Protein AF-A0A352RX65-F1 (afdb_monomer)

Solvent-accessible surface area (backbone atoms only — not comparable to full-atom values): 14833 Å² total; per-residue (Å²): 127,71,49,44,61,35,58,28,40,58,48,64,97,79,74,77,54,86,81,61,62,86,78,28,6,39,56,25,51,50,37,58,77,52,44,94,75,47,30,56,37,32,48,26,84,59,80,49,58,29,49,26,50,95,55,91,56,58,60,41,60,76,82,69,89,55,72,67,95,55,56,74,65,54,48,51,52,55,51,58,76,31,56,95,44,98,49,31,64,61,52,52,52,55,50,54,51,50,50,54,50,29,54,51,50,51,53,50,47,56,56,44,56,64,53,50,77,74,60,90,88,90,88,82,86,79,58,72,78,59,41,78,83,38,84,68,41,46,49,34,91,55,34,30,63,53,30,29,53,50,19,51,52,30,65,78,67,32,83,41,78,47,72,59,76,28,86,74,90,54,57,53,62,22,52,63,90,85,15,60,56,39,52,44,52,49,28,51,52,49,12,54,51,38,19,45,62,53,27,37,82,57,26,52,79,34,77,47,74,52,79,68,69,60,21,55,39,90,60,72,42,100,54,51,11,32,49,87,22,89,62,71,76,72,49,74,46,40,60,68,51,86,68,99,71,88,83,76,93,79,80,94,128

Sequence (253 aa):
FETQDGIEAGLAGDGHGGSLPRGSGFLNRLAQSMGGQAAPVAFTDGLPMVMSGALSVPNVSLKGTGRTPFDARQTQMLAQMYKGTRFESLIAEGFELRQTVAEQAEAMRKHEAAMRSAEGESMSGRMEEMQAANRRALSARGFEQEARRMAGLMRDKFNIGFIDVGGWDTHVNQGGAQGQLANLLDNLGRGIAGFAEEIGPTWRNTTVVAISEFGRTFRENGTRGTDHGHGTVYWVAGGNVRGGRIVGEQVAV

Secondary structure (DSSP, 8-state):
--HHHHHHHT--TTS--TTSPTT--HHHHHHHHTGGG--EEE-SSS--GGG-SSS---B----SSS--SS-HHHHHHHHHHTTTSTTHHHHHHHHHHHHHHHHHHHHHHHHHHHHHTTS-----TTSTTTTTTTTTPEEGGGHHHHHHHHHHHHHHH-SEEE--EE-----S---STTSHHHHHHHHHHHHHHHHHHHHGGGGGG-EEEE--S-EE-SSPPTTSS--EES----EEEETT---S---S-----

Foldseek 3Di:
DCLVVCVQQVHDPPPPPVPRDPLAGPLCVVQVVVPPVAQEEEQDPDQDSSNTDDDDHHYHDPDDDLDDPDDPVRLVVVLVVCPPHPCNVVSVVNVVLSVLLSVLSVVVVVVVVVVCVPPDDDDDDPPPVQCVVQVNAAELQCLQVVLLSVLQCCLPGGDHYHGGYDPQQDQAQQDDCPGVNVVSVVSVVNNVVSSCVNNPPCQLVDKDKDDDSWDWDPDRDPRRGTDTDHDDDIDIDTSVDPDPDDDDDDDDD

pLDDT: mean 79.65, std 15.79, range [39.06, 97.38]

Radius of gyration: 20.09 Å; Cα contacts (8 Å, |Δi|>4): 327; chains: 1; bounding box: 49×37×62 Å

Mean predicted aligned error: 10.82 Å

Structure (mmCIF, N/CA/C/O backbone):
data_AF-A0A352RX65-F1
#
_entry.id   AF-A0A352RX65-F1
#
loop_
_atom_site.group_PDB
_atom_site.id
_atom_site.type_symbol
_atom_site.label_atom_id
_atom_site.label_alt_id
_atom_site.label_comp_id
_atom_site.label_asym_id
_atom_site.label_entity_id
_atom_site.label_seq_id
_atom_site.pdbx_PDB_ins_code
_atom_site.Cartn_x
_atom_site.Cartn_y
_atom_site.Cartn_z
_atom_site.occupancy
_atom_site.B_iso_or_equiv
_atom_site.auth_seq_id
_atom_site.auth_comp_id
_atom_site.auth_asym_id
_atom_site.auth_atom_id
_atom_site.pdbx_PDB_model_num
ATOM 1 N N . PHE A 1 1 ? 1.104 13.529 -13.840 1.00 50.38 1 PHE A N 1
ATOM 2 C CA . PHE A 1 1 ? 0.499 12.236 -14.186 1.00 50.38 1 PHE A CA 1
ATOM 3 C C . PHE A 1 1 ? -0.880 12.185 -13.550 1.00 50.38 1 PHE A C 1
ATOM 5 O O . PHE A 1 1 ? -0.968 12.084 -12.339 1.00 50.38 1 PHE A O 1
ATOM 12 N N . GLU A 1 2 ? -1.948 12.354 -14.335 1.00 59.72 2 GLU A N 1
ATOM 13 C CA . GLU A 1 2 ? -3.345 12.285 -13.846 1.00 59.72 2 GLU A CA 1
ATOM 14 C C . GLU A 1 2 ? -3.817 10.831 -13.632 1.00 59.72 2 GLU A C 1
ATOM 16 O O . GLU A 1 2 ? -4.881 10.582 -13.069 1.00 59.72 2 GLU A O 1
ATOM 21 N N . THR A 1 3 ? -3.005 9.855 -14.055 1.00 75.12 3 THR A N 1
ATOM 22 C CA . THR A 1 3 ? -3.303 8.422 -13.975 1.00 75.12 3 THR A CA 1
ATOM 23 C C . THR A 1 3 ? -3.484 7.943 -12.539 1.00 75.12 3 THR A C 1
ATOM 25 O O . THR A 1 3 ? -4.380 7.144 -12.285 1.00 75.12 3 THR A O 1
ATOM 28 N N . GLN A 1 4 ? -2.671 8.431 -11.595 1.00 79.12 4 GLN A N 1
ATOM 29 C CA . GLN A 1 4 ? -2.785 8.027 -10.195 1.00 79.12 4 GLN A CA 1
ATOM 30 C C . GLN A 1 4 ? -4.145 8.411 -9.613 1.00 79.12 4 GLN A C 1
ATOM 32 O O . GLN A 1 4 ? -4.827 7.553 -9.066 1.00 79.12 4 GLN A O 1
ATOM 37 N N . ASP A 1 5 ? -4.569 9.662 -9.790 1.00 80.25 5 ASP A N 1
ATOM 38 C CA . ASP A 1 5 ? -5.860 10.134 -9.289 1.00 80.25 5 ASP A CA 1
ATOM 39 C C . ASP A 1 5 ? -7.017 9.368 -9.946 1.00 80.25 5 ASP A C 1
ATOM 41 O O . ASP A 1 5 ? -7.972 8.996 -9.269 1.00 80.25 5 ASP A O 1
ATOM 45 N N . GLY A 1 6 ? -6.909 9.048 -11.242 1.00 82.56 6 GLY A N 1
ATOM 46 C CA . GLY A 1 6 ? -7.878 8.204 -11.946 1.00 82.56 6 GLY A CA 1
ATOM 47 C C . GLY A 1 6 ? -7.984 6.788 -11.368 1.00 82.56 6 GLY A C 1
ATOM 48 O O . GLY A 1 6 ? -9.090 6.309 -11.103 1.00 82.56 6 GLY A O 1
ATOM 49 N N . ILE A 1 7 ? -6.842 6.141 -11.117 1.00 86.44 7 ILE A N 1
ATOM 50 C CA . ILE A 1 7 ? -6.752 4.812 -10.495 1.00 86.44 7 ILE A CA 1
ATOM 51 C C . ILE A 1 7 ? -7.304 4.846 -9.066 1.00 86.44 7 ILE A C 1
ATOM 53 O O . ILE A 1 7 ? -8.144 4.022 -8.709 1.00 86.44 7 ILE A O 1
ATOM 57 N N . GLU A 1 8 ? -6.861 5.799 -8.245 1.00 89.06 8 GLU A N 1
ATOM 58 C CA . GLU A 1 8 ? -7.263 5.926 -6.842 1.00 89.06 8 GLU A CA 1
ATOM 59 C C . GLU A 1 8 ? -8.747 6.281 -6.702 1.00 89.06 8 GLU A C 1
ATOM 61 O O . GLU A 1 8 ? -9.434 5.765 -5.814 1.00 89.06 8 GLU A O 1
ATOM 66 N N . ALA A 1 9 ? -9.278 7.097 -7.612 1.00 87.38 9 ALA A N 1
ATOM 67 C CA . ALA A 1 9 ? -10.704 7.365 -7.713 1.00 87.38 9 ALA A CA 1
ATOM 68 C C . ALA A 1 9 ? -11.492 6.165 -8.259 1.00 87.38 9 ALA A C 1
ATOM 70 O O . ALA A 1 9 ? -12.705 6.110 -8.052 1.00 87.38 9 ALA A O 1
ATOM 71 N N . GLY A 1 10 ? -10.844 5.198 -8.919 1.00 84.81 10 GLY A N 1
ATOM 72 C CA . GLY A 1 10 ? -11.487 4.065 -9.589 1.00 84.81 10 GLY A CA 1
ATOM 73 C C . GLY A 1 10 ? -12.333 4.492 -10.789 1.00 84.81 10 GLY A C 1
ATOM 74 O O . GLY A 1 10 ? -13.428 3.963 -10.985 1.00 84.81 10 GLY A O 1
ATOM 75 N N . LEU A 1 11 ? -11.874 5.500 -11.534 1.00 73.19 11 LEU A N 1
ATOM 76 C CA . LEU A 1 11 ? -12.526 5.984 -12.748 1.00 73.19 11 LEU A CA 1
ATOM 77 C C . LEU A 1 11 ? -12.183 5.062 -13.927 1.00 73.19 11 LEU A C 1
ATOM 79 O O . LEU A 1 11 ? -11.033 4.657 -14.091 1.00 73.19 11 LEU A O 1
ATOM 83 N N . ALA A 1 12 ? -13.172 4.749 -14.768 1.00 63.91 12 ALA A N 1
ATOM 84 C CA . ALA A 1 12 ? -12.910 4.135 -16.067 1.00 63.91 12 ALA A CA 1
ATOM 85 C C . ALA A 1 12 ? -12.153 5.138 -16.964 1.00 63.91 12 ALA A C 1
ATOM 87 O O . ALA A 1 12 ? -12.408 6.346 -16.894 1.00 63.91 12 ALA A O 1
ATOM 88 N N . GLY A 1 13 ? -11.199 4.647 -17.764 1.00 54.97 13 GLY A N 1
ATOM 89 C CA . GLY A 1 13 ? -10.223 5.448 -18.526 1.00 54.97 13 GLY A CA 1
ATOM 90 C C . GLY A 1 13 ? -10.804 6.410 -19.574 1.00 54.97 13 GLY A C 1
ATOM 91 O O . GLY A 1 13 ? -10.071 7.179 -20.184 1.00 54.97 13 GLY A O 1
ATOM 92 N N . ASP A 1 14 ? -12.115 6.394 -19.765 1.00 48.81 14 ASP A N 1
ATOM 93 C CA . ASP A 1 14 ? -12.903 7.131 -20.744 1.00 48.81 14 ASP A CA 1
ATOM 94 C C . ASP A 1 14 ? -13.640 8.350 -20.143 1.00 48.81 14 ASP A C 1
ATOM 96 O O . ASP A 1 14 ? -14.478 8.977 -20.792 1.00 48.81 14 ASP A O 1
ATOM 100 N N . GLY A 1 15 ? -13.313 8.760 -18.911 1.00 47.09 15 GLY A N 1
ATOM 101 C CA . GLY A 1 15 ? -13.723 10.060 -18.349 1.00 47.09 15 GLY A CA 1
ATOM 102 C C . GLY A 1 15 ? -15.226 10.206 -18.073 1.00 47.09 15 GLY A C 1
ATOM 103 O O . GLY A 1 15 ? -15.670 11.229 -17.552 1.00 47.09 15 GLY A O 1
ATOM 104 N N . HIS A 1 16 ? -16.021 9.172 -18.345 1.00 46.22 16 HIS A N 1
ATOM 105 C CA . HIS A 1 16 ? -17.455 9.124 -18.068 1.00 46.22 16 HIS A CA 1
ATOM 106 C C . HIS A 1 16 ? -17.702 8.669 -16.620 1.00 46.22 16 HIS A C 1
ATOM 108 O O . HIS A 1 16 ? -18.471 7.757 -16.339 1.00 46.22 16 HIS A O 1
ATOM 114 N N . GLY A 1 17 ? -17.056 9.340 -15.663 1.00 50.16 17 GLY A N 1
ATOM 115 C CA . GLY A 1 17 ? -17.288 9.182 -14.223 1.00 50.16 17 GLY A CA 1
ATOM 116 C C . GLY A 1 17 ? -18.560 9.887 -13.744 1.00 50.16 17 GLY A C 1
ATOM 117 O O . GLY A 1 17 ? -18.555 10.486 -12.672 1.00 50.16 17 GLY A O 1
ATOM 118 N N . GLY A 1 18 ? -19.632 9.867 -14.545 1.00 50.00 18 GLY A N 1
ATOM 119 C CA . GLY A 1 18 ? -20.818 10.722 -14.390 1.00 50.00 18 GLY A CA 1
ATOM 120 C C . GLY A 1 18 ? -21.605 10.556 -13.083 1.00 50.00 18 GLY A C 1
ATOM 121 O O . GLY A 1 18 ? -22.513 11.340 -12.826 1.00 50.00 18 GLY A O 1
ATOM 122 N N . SER A 1 19 ? -21.259 9.583 -12.237 1.00 57.78 19 SER A N 1
ATOM 123 C CA . SER A 1 19 ? -21.927 9.335 -10.955 1.00 57.78 19 SER A CA 1
ATOM 124 C C . SER A 1 19 ? -20.982 9.121 -9.769 1.00 57.78 19 SER A C 1
ATOM 126 O O . SER A 1 19 ? -21.463 8.872 -8.664 1.00 57.78 19 SER A O 1
ATOM 128 N N . LEU A 1 20 ? -19.657 9.173 -9.957 1.00 66.00 20 LEU A N 1
ATOM 129 C CA . LEU A 1 20 ? -18.723 8.930 -8.856 1.00 66.00 20 LEU A CA 1
ATOM 130 C C . LEU A 1 20 ? -18.501 10.217 -8.044 1.00 66.00 20 LEU A C 1
ATOM 132 O O . LEU A 1 20 ? -18.210 11.263 -8.630 1.00 66.00 20 LEU A O 1
ATOM 136 N N . PRO A 1 21 ? -18.632 10.177 -6.701 1.00 65.38 21 PRO A N 1
ATOM 137 C CA . PRO A 1 21 ? -18.403 11.350 -5.868 1.00 65.38 21 PRO A CA 1
ATOM 138 C C . PRO A 1 21 ? -16.983 11.891 -6.073 1.00 65.38 21 PRO A C 1
ATOM 140 O O . PRO A 1 21 ? -16.001 11.166 -5.895 1.00 65.38 21 PRO A O 1
ATOM 143 N N . ARG A 1 22 ? -16.866 13.173 -6.437 1.00 69.94 22 ARG A N 1
ATOM 144 C CA . ARG A 1 22 ? -15.562 13.842 -6.569 1.00 69.94 22 ARG A CA 1
ATOM 145 C C . ARG A 1 22 ? -14.815 13.798 -5.234 1.00 69.94 22 ARG A C 1
ATOM 147 O O . ARG A 1 22 ? -15.414 14.027 -4.188 1.00 69.94 22 ARG A O 1
ATOM 154 N N . GLY A 1 23 ? -13.513 13.516 -5.283 1.00 77.75 23 GLY A N 1
ATOM 155 C CA . GLY A 1 23 ? -12.670 13.414 -4.086 1.00 77.75 23 GLY A CA 1
ATOM 156 C C . GLY A 1 23 ? -12.901 12.153 -3.246 1.00 77.75 23 GLY A C 1
ATOM 157 O O . GLY A 1 23 ? -12.426 12.091 -2.115 1.00 77.75 23 GLY A O 1
ATOM 158 N N . SER A 1 24 ? -13.625 11.156 -3.773 1.00 87.56 24 SER A N 1
ATOM 159 C CA . SER A 1 24 ? -13.774 9.848 -3.136 1.00 87.56 24 SER A CA 1
ATOM 160 C C . SER A 1 24 ? -12.952 8.785 -3.856 1.00 87.56 24 SER A C 1
ATOM 162 O O . SER A 1 24 ? -13.086 8.595 -5.065 1.00 87.56 24 SER A O 1
ATOM 164 N N . GLY A 1 25 ? -12.157 8.045 -3.093 1.00 93.38 25 GLY A N 1
ATOM 165 C CA . GLY A 1 25 ? -11.393 6.904 -3.570 1.00 93.38 25 GLY A CA 1
ATOM 166 C C . GLY A 1 25 ? -12.171 5.594 -3.571 1.00 93.38 25 GLY A C 1
ATOM 167 O O . GLY A 1 25 ? -13.155 5.425 -2.840 1.00 93.38 25 GLY A O 1
ATOM 168 N N . PHE A 1 26 ? -11.736 4.643 -4.398 1.00 93.56 26 PHE A N 1
ATOM 169 C CA . PHE A 1 26 ? -12.461 3.383 -4.569 1.00 93.56 26 PHE A CA 1
ATOM 170 C C . PHE A 1 26 ? -12.427 2.489 -3.320 1.00 93.56 26 PHE A C 1
ATOM 172 O O . PHE A 1 26 ? -13.414 1.799 -3.068 1.00 93.56 26 PHE A O 1
ATOM 179 N N . LEU A 1 27 ? -11.364 2.525 -2.501 1.00 95.56 27 LEU A N 1
ATOM 180 C CA . LEU A 1 27 ? -11.309 1.740 -1.259 1.00 95.56 27 LEU A CA 1
ATOM 181 C C . LEU A 1 27 ? -12.225 2.313 -0.174 1.00 95.56 27 LEU A C 1
ATOM 183 O O . LEU A 1 27 ? -12.849 1.544 0.554 1.00 95.56 27 LEU A O 1
ATOM 187 N N . ASN A 1 28 ? -12.396 3.638 -0.105 1.00 95.50 28 ASN A N 1
ATOM 188 C CA . ASN A 1 28 ? -13.395 4.234 0.790 1.00 95.50 28 ASN A CA 1
ATOM 189 C C . ASN A 1 28 ? -14.818 3.801 0.401 1.00 95.50 28 ASN A C 1
ATOM 191 O O . ASN A 1 28 ? -15.619 3.440 1.260 1.00 95.50 28 ASN A O 1
ATOM 195 N N . ARG A 1 29 ? -15.129 3.774 -0.902 1.00 94.00 29 ARG A N 1
ATOM 196 C CA . ARG A 1 29 ? -16.434 3.291 -1.389 1.00 94.00 29 ARG A CA 1
ATOM 197 C C . ARG A 1 29 ? -16.618 1.787 -1.194 1.00 94.00 29 ARG A C 1
ATOM 199 O O . ARG A 1 29 ? -17.718 1.356 -0.860 1.00 94.00 29 ARG A O 1
ATOM 206 N N . LEU A 1 30 ? -15.556 0.996 -1.345 1.00 94.56 30 LEU A N 1
ATOM 207 C CA . LEU A 1 30 ? -15.577 -0.424 -0.996 1.00 94.56 30 LEU A CA 1
ATOM 208 C C . LEU A 1 30 ? -15.932 -0.606 0.485 1.00 94.56 30 LEU A C 1
ATOM 210 O O . LEU A 1 30 ? -16.866 -1.343 0.797 1.00 94.56 30 LEU A O 1
ATOM 214 N N . ALA A 1 31 ? -15.265 0.128 1.378 1.00 95.69 31 ALA A N 1
ATOM 215 C CA . ALA A 1 31 ? -15.569 0.111 2.804 1.00 95.69 31 ALA A CA 1
ATOM 216 C C . ALA A 1 31 ? -17.037 0.495 3.084 1.00 95.69 31 ALA A C 1
ATOM 218 O O . ALA A 1 31 ? -17.699 -0.167 3.878 1.00 95.69 31 ALA A O 1
ATOM 219 N N . GLN A 1 32 ? -17.597 1.482 2.371 1.00 94.06 32 GLN A N 1
ATOM 220 C CA . GLN A 1 32 ? -19.024 1.828 2.482 1.00 94.06 32 GLN A CA 1
ATOM 221 C C . GLN A 1 32 ? -19.934 0.662 2.088 1.00 94.06 32 GLN A C 1
ATOM 223 O O . GLN A 1 32 ? -20.900 0.376 2.792 1.00 94.06 32 GLN A O 1
ATOM 228 N N . SER A 1 33 ? -19.620 -0.035 0.992 1.00 94.25 33 SER A N 1
ATOM 229 C CA . SER A 1 33 ? -20.419 -1.173 0.518 1.00 94.25 33 SER A CA 1
ATOM 230 C C . SER A 1 33 ? -20.396 -2.373 1.472 1.00 94.25 33 SER A C 1
ATOM 232 O O . SER A 1 33 ? -21.354 -3.140 1.519 1.00 94.25 33 SER A O 1
ATOM 234 N N . MET A 1 34 ? -19.331 -2.507 2.266 1.00 94.88 34 MET A N 1
ATOM 235 C CA . MET A 1 34 ? -19.194 -3.528 3.308 1.00 94.88 34 MET A CA 1
ATOM 236 C C . MET A 1 34 ? -19.932 -3.160 4.610 1.00 94.88 34 MET A C 1
ATOM 238 O O . MET A 1 34 ? -20.081 -4.002 5.498 1.00 94.88 34 MET A O 1
ATOM 242 N N . GLY A 1 35 ? -20.418 -1.920 4.739 1.00 91.19 35 GLY A N 1
ATOM 243 C CA . GLY A 1 35 ? -21.154 -1.448 5.910 1.00 91.19 35 GLY A CA 1
ATOM 244 C C . GLY A 1 35 ? -20.343 -1.559 7.205 1.00 91.19 35 GLY A C 1
ATOM 245 O O . GLY A 1 35 ? -19.131 -1.358 7.220 1.00 91.19 35 GLY A O 1
ATOM 246 N N . GLY A 1 36 ? -21.006 -1.917 8.309 1.00 87.56 36 GLY A N 1
ATOM 247 C CA . GLY A 1 36 ? -20.376 -2.032 9.634 1.00 87.56 36 GLY A CA 1
ATOM 248 C C . GLY A 1 36 ? -19.330 -3.147 9.775 1.00 87.56 36 GLY A C 1
ATOM 249 O O . GLY A 1 36 ? -18.768 -3.309 10.851 1.00 87.56 36 GLY A O 1
ATOM 250 N N . GLN A 1 37 ? -19.077 -3.927 8.719 1.00 90.25 37 GLN A N 1
ATOM 251 C CA . GLN A 1 37 ? -18.018 -4.937 8.693 1.00 90.25 37 GLN A CA 1
ATOM 252 C C . GLN A 1 37 ? -16.675 -4.364 8.228 1.00 90.25 37 GLN A C 1
ATOM 254 O O . GLN A 1 37 ? -15.657 -5.040 8.355 1.00 90.25 37 GLN A O 1
ATOM 259 N N . ALA A 1 38 ? -16.649 -3.158 7.655 1.00 94.12 38 ALA A N 1
ATOM 260 C CA . ALA A 1 38 ? -15.418 -2.548 7.179 1.00 94.12 38 ALA A CA 1
ATOM 261 C C . ALA A 1 38 ? -14.590 -1.980 8.334 1.00 94.12 38 ALA A C 1
ATOM 263 O O . ALA A 1 38 ? -15.075 -1.179 9.129 1.00 94.12 38 ALA A O 1
ATOM 264 N N . ALA A 1 39 ? -13.308 -2.328 8.350 1.00 95.50 39 ALA A N 1
ATOM 265 C CA . ALA A 1 39 ? -12.298 -1.722 9.201 1.00 95.50 39 ALA A CA 1
ATOM 266 C C . ALA A 1 39 ? -11.129 -1.257 8.312 1.00 95.50 39 ALA A C 1
ATOM 268 O O . ALA A 1 39 ? -10.146 -1.990 8.153 1.00 95.50 39 ALA A O 1
ATOM 269 N N . PRO A 1 40 ? -11.262 -0.092 7.645 1.00 96.75 40 PRO A N 1
ATOM 270 C CA . PRO A 1 40 ? -10.239 0.439 6.754 1.00 96.75 40 PRO A CA 1
ATOM 271 C C . PRO A 1 40 ? -9.125 1.161 7.517 1.00 96.75 40 PRO A C 1
ATOM 273 O O . PRO A 1 40 ? -9.364 1.759 8.563 1.00 96.75 40 PRO A O 1
ATOM 276 N N . VAL A 1 41 ? -7.919 1.171 6.955 1.00 95.62 41 VAL A N 1
ATOM 277 C CA . VAL A 1 41 ? -6.775 1.938 7.469 1.00 95.62 41 VAL A CA 1
ATOM 278 C C . VAL A 1 41 ? -5.818 2.314 6.336 1.00 95.62 41 VAL A C 1
ATOM 280 O O . VAL A 1 41 ? -5.577 1.533 5.413 1.00 95.62 41 VAL A O 1
ATOM 283 N N . ALA A 1 42 ? -5.253 3.518 6.403 1.00 95.06 42 ALA A N 1
ATOM 284 C CA . ALA A 1 42 ? -4.173 3.955 5.523 1.00 95.06 42 ALA A CA 1
ATOM 285 C C . ALA A 1 42 ? -2.834 3.911 6.270 1.00 95.06 42 ALA A C 1
ATOM 287 O O . ALA A 1 42 ? -2.686 4.554 7.303 1.00 95.06 42 ALA A O 1
ATOM 288 N N . PHE A 1 43 ? -1.840 3.194 5.756 1.00 92.00 43 PHE A N 1
ATOM 289 C CA . PHE A 1 43 ? -0.499 3.093 6.339 1.00 92.00 43 PHE A CA 1
ATOM 290 C C . PHE A 1 43 ? 0.454 4.141 5.752 1.00 92.00 43 PHE A C 1
ATOM 292 O O . PHE A 1 43 ? 1.523 3.825 5.231 1.00 92.00 43 PHE A O 1
ATOM 299 N N . THR A 1 44 ? 0.025 5.401 5.789 1.00 87.06 44 THR A N 1
ATOM 300 C CA . THR A 1 44 ? 0.650 6.539 5.108 1.00 87.06 44 THR A CA 1
ATOM 301 C C . THR A 1 44 ? 0.707 7.769 6.024 1.00 87.06 44 THR A C 1
ATOM 303 O O . THR A 1 44 ? -0.061 7.896 6.983 1.00 87.06 44 THR A O 1
ATOM 306 N N . ASP A 1 45 ? 1.601 8.718 5.724 1.00 80.00 45 ASP A N 1
ATOM 307 C CA . ASP A 1 45 ? 1.762 9.955 6.515 1.00 80.00 45 ASP A CA 1
ATOM 308 C C . ASP A 1 45 ? 0.517 10.860 6.475 1.00 80.00 45 ASP A C 1
ATOM 310 O O . ASP A 1 45 ? 0.223 11.572 7.435 1.00 80.00 45 ASP A O 1
ATOM 314 N N . GLY A 1 46 ? -0.233 10.820 5.374 1.00 83.56 46 GLY A N 1
ATOM 315 C CA . GLY A 1 46 ? -1.505 11.518 5.198 1.00 83.56 46 GLY A CA 1
ATOM 316 C C . GLY A 1 46 ? -2.523 10.620 4.508 1.00 83.56 46 GLY A C 1
ATOM 317 O O . GLY A 1 46 ? -2.143 9.634 3.881 1.00 83.56 46 GLY A O 1
ATOM 318 N N . LEU A 1 47 ? -3.811 10.945 4.628 1.00 88.75 47 LEU A N 1
ATOM 319 C CA . LEU A 1 47 ? -4.868 10.138 4.023 1.00 88.75 47 LEU A CA 1
ATOM 320 C C . LEU A 1 47 ? -4.788 10.218 2.481 1.00 88.75 47 LEU A C 1
ATOM 322 O O . LEU A 1 47 ? -4.916 11.316 1.936 1.00 88.75 47 LEU A O 1
ATOM 326 N N . PRO A 1 48 ? -4.575 9.095 1.772 1.00 90.44 48 PRO A N 1
ATOM 327 C CA . PRO A 1 48 ? -4.471 9.083 0.316 1.00 90.44 48 PRO A CA 1
ATOM 328 C C . PRO A 1 48 ? -5.852 9.231 -0.333 1.00 90.44 48 PRO A C 1
ATOM 330 O O . PRO A 1 48 ? -6.886 8.985 0.304 1.00 90.44 48 PRO A O 1
ATOM 333 N N . MET A 1 49 ? -5.891 9.599 -1.618 1.00 90.56 49 MET A N 1
ATOM 334 C CA . MET A 1 49 ? -7.155 9.809 -2.331 1.00 90.56 49 MET A CA 1
ATOM 335 C C . MET A 1 49 ? -7.975 8.518 -2.371 1.00 90.56 49 MET A C 1
ATOM 337 O O . MET A 1 49 ? -9.177 8.560 -2.121 1.00 90.56 49 MET A O 1
ATOM 341 N N . VAL A 1 50 ? -7.326 7.367 -2.556 1.00 93.62 50 VAL A N 1
ATOM 342 C CA . VAL A 1 50 ? -7.960 6.039 -2.588 1.00 93.62 50 VAL A CA 1
ATOM 343 C C . VAL A 1 50 ? -8.753 5.696 -1.316 1.00 93.62 50 VAL A C 1
ATOM 345 O O . VAL A 1 50 ? -9.762 4.989 -1.384 1.00 93.62 50 VAL A O 1
ATOM 348 N N . MET A 1 51 ? -8.344 6.248 -0.168 1.00 95.25 51 MET A N 1
ATOM 349 C CA . MET A 1 51 ? -9.009 6.084 1.131 1.00 95.25 51 MET A CA 1
ATOM 350 C C . MET A 1 51 ? -9.871 7.288 1.533 1.00 95.25 51 MET A C 1
ATOM 352 O O . MET A 1 51 ? -10.566 7.226 2.545 1.00 95.25 51 MET A O 1
ATOM 356 N N . SER A 1 52 ? -9.867 8.367 0.751 1.00 93.00 52 SER A N 1
ATOM 357 C CA . SER A 1 52 ? -10.671 9.565 1.010 1.00 93.00 52 SER A CA 1
ATOM 358 C C . SER A 1 52 ? -12.138 9.347 0.620 1.00 93.00 52 SER A C 1
ATOM 360 O O . SER A 1 52 ? -12.442 8.655 -0.354 1.00 93.00 52 SER A O 1
ATOM 362 N N . GLY A 1 53 ? -13.079 9.919 1.372 1.00 91.56 53 GLY A N 1
ATOM 363 C CA . GLY A 1 53 ? -14.510 9.808 1.080 1.00 91.56 53 GLY A CA 1
ATOM 364 C C . GLY A 1 53 ? -15.395 10.031 2.303 1.00 91.56 53 GLY A C 1
ATOM 365 O O . GLY A 1 53 ? -15.004 10.719 3.240 1.00 91.56 53 GLY A O 1
ATOM 366 N N . ALA A 1 54 ? -16.607 9.471 2.273 1.00 89.88 54 ALA A N 1
ATOM 367 C CA . ALA A 1 54 ? -17.609 9.688 3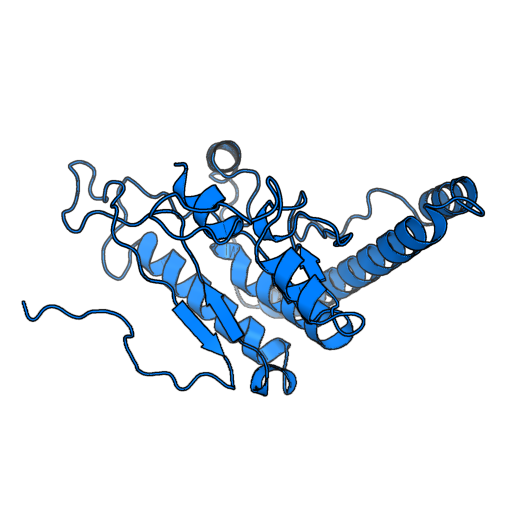.320 1.00 89.88 54 ALA A CA 1
ATOM 368 C C . ALA A 1 54 ? -17.303 8.935 4.625 1.00 89.88 54 ALA A C 1
ATOM 370 O O . ALA A 1 54 ? -17.740 9.369 5.689 1.00 89.88 54 ALA A O 1
ATOM 371 N N . LEU A 1 55 ? -16.563 7.821 4.559 1.00 90.88 55 LEU A N 1
ATOM 372 C CA . LEU A 1 55 ? -16.098 7.137 5.763 1.00 90.88 55 LEU A CA 1
ATOM 373 C C . LEU A 1 55 ? -14.830 7.795 6.292 1.00 90.88 55 LEU A C 1
ATOM 375 O O . LEU A 1 55 ? -13.895 8.045 5.530 1.00 90.88 55 LEU A O 1
ATOM 379 N N . SER A 1 56 ? -14.792 8.008 7.606 1.00 90.56 56 SER A N 1
ATOM 380 C CA . SER A 1 56 ? -13.564 8.367 8.308 1.00 90.56 56 SER A CA 1
ATOM 381 C C . SER A 1 56 ? -12.645 7.151 8.341 1.00 90.56 56 SER A C 1
ATOM 383 O O . SER A 1 56 ? -13.019 6.109 8.875 1.00 90.56 56 SER A O 1
ATOM 385 N N . VAL A 1 57 ? -11.453 7.285 7.766 1.00 93.31 57 VAL A N 1
ATOM 386 C CA . VAL A 1 57 ? -10.443 6.226 7.730 1.00 93.31 57 VAL A CA 1
ATOM 387 C C . VAL A 1 57 ? -9.245 6.680 8.565 1.00 93.31 57 VAL A C 1
ATOM 389 O O . VAL A 1 57 ? -8.707 7.756 8.290 1.00 93.31 57 VAL A O 1
ATOM 392 N N . PRO A 1 58 ? -8.812 5.911 9.580 1.00 90.94 58 PRO A N 1
ATOM 393 C CA . PRO A 1 58 ? -7.592 6.222 10.309 1.00 90.94 58 PRO A CA 1
ATOM 394 C C . PRO A 1 58 ? -6.376 6.129 9.383 1.00 90.94 58 PRO A C 1
ATOM 396 O O . PRO A 1 58 ? -6.267 5.212 8.565 1.00 90.94 58 PRO A O 1
ATOM 399 N N . ASN A 1 59 ? -5.432 7.056 9.539 1.00 88.38 59 ASN A N 1
ATOM 400 C CA . ASN A 1 59 ? -4.131 6.990 8.889 1.00 88.38 59 ASN A CA 1
ATOM 401 C C . ASN A 1 59 ? -3.011 6.816 9.925 1.00 88.38 59 ASN A C 1
ATOM 403 O O . ASN A 1 59 ? -2.969 7.488 10.957 1.00 88.38 59 ASN A O 1
ATOM 407 N N . VAL A 1 60 ? -2.101 5.894 9.640 1.00 84.19 60 VAL A N 1
ATOM 408 C CA . VAL A 1 60 ? -0.981 5.506 10.488 1.00 84.19 60 VAL A CA 1
ATOM 409 C C . VAL A 1 60 ? 0.293 5.656 9.684 1.00 84.19 60 VAL A C 1
ATOM 411 O O . VAL A 1 60 ? 0.529 4.916 8.734 1.00 84.19 60 VAL A O 1
ATOM 414 N N . SER A 1 61 ? 1.161 6.567 10.109 1.00 80.69 61 SER A N 1
ATOM 415 C CA . SER A 1 61 ? 2.512 6.597 9.570 1.00 80.69 61 SER A CA 1
ATOM 416 C C . SER A 1 61 ? 3.303 5.408 10.107 1.00 80.69 61 SER A C 1
ATOM 418 O O . SER A 1 61 ? 3.494 5.262 11.315 1.00 80.69 61 SER A O 1
ATOM 420 N N . LEU A 1 62 ? 3.791 4.577 9.193 1.00 71.62 62 LEU A N 1
ATOM 421 C CA . LEU A 1 62 ? 4.777 3.539 9.483 1.00 71.62 62 LEU A CA 1
ATOM 422 C C . LEU A 1 62 ? 6.222 4.077 9.414 1.00 71.62 62 LEU A C 1
ATOM 424 O O . LEU A 1 62 ? 7.186 3.367 9.690 1.00 71.62 62 LEU A O 1
ATOM 428 N N . LYS A 1 63 ? 6.388 5.362 9.072 1.00 63.69 63 LYS A N 1
ATOM 429 C CA . LYS A 1 63 ? 7.685 6.026 8.935 1.00 63.69 63 LYS A CA 1
ATOM 430 C C . LYS A 1 63 ? 8.145 6.582 10.267 1.00 63.69 63 LYS A C 1
ATOM 432 O O . LYS A 1 63 ? 7.694 7.629 10.719 1.00 63.69 63 LYS A O 1
ATOM 437 N N . GLY A 1 64 ? 9.129 5.923 10.861 1.00 54.38 64 GLY A N 1
ATOM 438 C 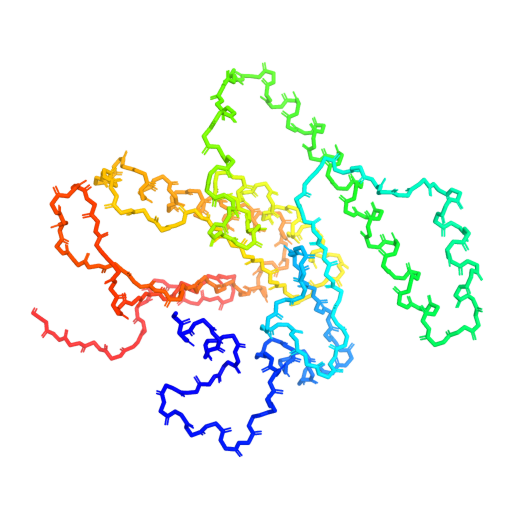CA . GLY A 1 64 ? 9.880 6.491 11.969 1.00 54.38 64 GLY A CA 1
ATOM 439 C C . GLY A 1 64 ? 10.063 5.545 13.136 1.00 54.38 64 GLY A C 1
ATOM 440 O O . GLY A 1 64 ? 9.642 4.394 13.150 1.00 54.38 64 GLY A O 1
ATOM 441 N N . THR A 1 65 ? 10.777 6.050 14.134 1.00 44.59 65 THR A N 1
ATOM 442 C CA . THR A 1 65 ? 11.413 5.237 15.161 1.00 44.59 65 THR A CA 1
ATOM 443 C C . THR A 1 65 ? 10.488 4.791 16.302 1.00 44.59 65 THR A C 1
ATOM 445 O O . THR A 1 65 ? 10.980 4.541 17.403 1.00 44.59 65 THR A O 1
ATOM 448 N N . GLY A 1 66 ? 9.175 4.696 16.081 1.00 45.53 66 GLY A N 1
ATOM 449 C CA . GLY A 1 66 ? 8.215 4.385 17.147 1.00 45.53 66 GLY A CA 1
ATOM 450 C C . GLY A 1 66 ? 8.182 5.435 18.266 1.00 45.53 66 GLY A C 1
ATOM 451 O O . GLY A 1 66 ? 7.650 5.171 19.337 1.00 45.53 66 GLY A O 1
ATOM 452 N N . ARG A 1 67 ? 8.760 6.628 18.054 1.00 46.09 67 ARG A N 1
ATOM 453 C CA . ARG A 1 67 ? 8.649 7.727 19.016 1.00 46.09 67 ARG A CA 1
ATOM 454 C C . ARG A 1 67 ? 7.251 8.316 18.907 1.00 46.09 67 ARG A C 1
ATOM 456 O O . ARG A 1 67 ? 6.928 8.959 17.910 1.00 46.09 67 ARG A O 1
ATOM 463 N N . THR A 1 68 ? 6.436 8.109 19.934 1.00 55.19 68 THR A N 1
ATOM 464 C CA . THR A 1 68 ? 5.185 8.844 20.092 1.00 55.19 68 THR A CA 1
ATOM 465 C C . THR A 1 68 ? 5.513 10.337 20.238 1.00 55.19 68 THR A C 1
ATOM 467 O O . THR A 1 68 ? 6.303 10.699 21.110 1.00 55.19 68 THR A O 1
ATOM 470 N N . PRO A 1 69 ? 4.941 11.228 19.403 1.00 59.19 69 PRO A N 1
ATOM 471 C CA . PRO A 1 69 ? 5.192 12.669 19.506 1.00 59.19 69 PRO A CA 1
ATOM 472 C C . PRO A 1 69 ? 4.699 13.269 20.831 1.00 59.19 69 PRO A C 1
ATOM 474 O O . PRO A 1 69 ? 5.090 14.379 21.183 1.00 59.19 69 PRO A O 1
ATOM 477 N N . PHE A 1 70 ? 3.855 12.528 21.553 1.00 69.50 70 PHE A N 1
ATOM 478 C CA . PHE A 1 70 ? 3.301 12.888 22.847 1.00 69.50 70 PHE A CA 1
ATOM 479 C C . PHE A 1 70 ? 3.647 11.821 23.888 1.00 69.50 70 PHE A C 1
ATOM 481 O O . PHE A 1 70 ? 3.585 10.623 23.602 1.00 69.50 70 PHE A O 1
ATOM 488 N N . ASP A 1 71 ? 3.985 12.251 25.102 1.00 77.25 71 ASP A N 1
ATOM 489 C CA . ASP A 1 71 ? 4.099 11.358 26.253 1.00 77.25 71 ASP A CA 1
ATOM 490 C C . ASP A 1 71 ? 2.707 10.944 26.786 1.00 77.25 71 ASP A C 1
ATOM 492 O O . ASP A 1 71 ? 1.660 11.447 26.353 1.00 77.25 71 ASP A O 1
ATOM 496 N N . ALA A 1 72 ? 2.669 9.993 27.726 1.00 78.25 72 ALA A N 1
ATOM 497 C CA . ALA A 1 72 ? 1.413 9.490 28.295 1.00 78.25 72 ALA A CA 1
ATOM 498 C C . ALA A 1 72 ? 0.568 10.605 28.946 1.00 78.25 72 ALA A C 1
ATOM 500 O O . ALA A 1 72 ? -0.662 10.582 28.880 1.00 78.25 72 ALA A O 1
ATOM 501 N N . ARG A 1 73 ? 1.225 11.617 29.528 1.00 82.38 73 ARG A N 1
ATOM 502 C CA . ARG A 1 73 ? 0.565 12.755 30.177 1.00 82.38 73 ARG A CA 1
ATOM 503 C C . ARG A 1 73 ? -0.081 13.671 29.139 1.00 82.38 73 ARG A C 1
ATOM 505 O O . ARG A 1 73 ? -1.243 14.034 29.284 1.00 82.38 73 ARG A O 1
ATOM 512 N N . GLN A 1 74 ? 0.649 14.013 28.081 1.00 83.75 74 GLN A N 1
ATOM 513 C CA . GLN A 1 74 ? 0.160 14.815 26.959 1.00 83.75 74 GLN A CA 1
ATOM 514 C C . GLN A 1 74 ? -1.001 14.118 26.242 1.00 83.75 74 GLN A C 1
ATOM 516 O O . GLN A 1 74 ? -1.988 14.764 25.897 1.00 83.75 74 GLN A O 1
ATOM 521 N N . THR A 1 75 ? -0.926 12.794 26.096 1.00 83.31 75 THR A N 1
ATOM 522 C CA . THR A 1 75 ? -2.005 11.969 25.536 1.00 83.31 75 THR A CA 1
ATOM 523 C C . THR A 1 75 ? -3.274 12.047 26.389 1.00 83.31 75 THR A C 1
ATOM 525 O O . THR A 1 75 ? -4.354 12.310 25.861 1.00 83.31 75 THR A O 1
ATOM 528 N N . GLN A 1 76 ? -3.156 11.910 27.716 1.00 83.81 76 GLN A N 1
ATOM 529 C CA . GLN A 1 76 ? -4.290 12.074 28.634 1.00 83.81 76 GLN A CA 1
ATOM 530 C C . GLN A 1 76 ? -4.880 13.486 28.606 1.00 83.81 76 GLN A C 1
ATOM 532 O O . GLN A 1 76 ? -6.100 13.628 28.606 1.00 83.81 76 GLN A O 1
ATOM 537 N N . MET A 1 77 ? -4.042 14.524 28.559 1.00 85.56 77 MET A N 1
ATOM 538 C CA . MET A 1 77 ? -4.511 15.911 28.472 1.00 85.56 77 MET A CA 1
ATOM 539 C C . MET A 1 77 ? -5.297 16.155 27.182 1.00 85.56 77 MET A C 1
ATOM 541 O O . MET A 1 77 ? -6.400 16.693 27.234 1.00 85.56 77 MET A O 1
ATOM 545 N N . LEU A 1 78 ? -4.781 15.701 26.037 1.00 83.25 78 LEU A N 1
ATOM 546 C CA . LEU A 1 78 ? -5.486 15.795 24.759 1.00 83.25 78 LEU A CA 1
ATOM 547 C C . LEU A 1 78 ? -6.806 15.015 24.789 1.00 83.25 78 LEU A C 1
ATOM 549 O O . LEU A 1 78 ? -7.835 15.559 24.404 1.00 83.25 78 LEU A O 1
ATOM 553 N N . ALA A 1 79 ? -6.815 13.782 25.305 1.00 85.19 79 ALA A N 1
ATOM 554 C CA . ALA A 1 79 ? -8.045 13.002 25.442 1.00 85.19 79 ALA A CA 1
ATOM 555 C C . ALA A 1 79 ? -9.087 13.712 26.330 1.00 85.19 79 ALA A C 1
ATOM 557 O O . ALA A 1 79 ? -10.269 13.744 25.993 1.00 85.19 79 ALA A O 1
ATOM 558 N N . GLN A 1 80 ? -8.656 14.348 27.425 1.00 88.12 80 GLN A N 1
ATOM 559 C CA . GLN A 1 80 ? -9.540 15.138 28.288 1.00 88.12 80 GLN A CA 1
ATOM 560 C C . GLN A 1 80 ? -10.098 16.383 27.589 1.00 88.12 80 GLN A C 1
ATOM 562 O O . GLN A 1 80 ? -11.271 16.691 27.784 1.00 88.12 80 GLN A O 1
ATOM 567 N N . MET A 1 81 ? -9.308 17.073 26.759 1.00 88.06 81 MET A N 1
ATOM 568 C CA . MET A 1 81 ? -9.769 18.252 26.008 1.00 88.06 81 MET A CA 1
ATOM 569 C C . MET A 1 81 ? -10.915 17.933 25.040 1.00 88.06 81 MET A C 1
ATOM 571 O O . MET A 1 81 ? -11.764 18.788 24.800 1.00 88.06 81 MET A O 1
ATOM 575 N N . TYR A 1 82 ? -10.943 16.717 24.487 1.00 87.88 82 TYR A N 1
ATOM 576 C CA . TYR A 1 82 ? -11.973 16.280 23.539 1.00 87.88 82 TYR A CA 1
ATOM 577 C C . TYR A 1 82 ? -13.107 15.475 24.181 1.00 87.88 82 TYR A C 1
ATOM 579 O O . TYR A 1 82 ? -14.052 15.104 23.478 1.00 87.88 82 TYR A O 1
ATOM 587 N N . LYS A 1 83 ? -13.061 15.235 25.494 1.00 90.19 83 LYS A N 1
ATOM 588 C CA . LYS A 1 83 ? -14.108 14.513 26.223 1.00 90.19 83 LYS A CA 1
ATOM 589 C C . LYS A 1 83 ? -15.451 15.244 26.122 1.00 90.19 83 LYS A C 1
ATOM 591 O O . LYS A 1 83 ? -15.529 16.448 26.354 1.00 90.19 83 LYS A O 1
ATOM 596 N N . GLY A 1 84 ? -16.514 14.520 25.782 1.00 84.94 84 GLY A N 1
ATOM 597 C CA . GLY A 1 84 ? -17.857 15.057 25.556 1.00 84.94 84 GLY A CA 1
ATOM 598 C C . GLY A 1 84 ? -18.033 15.785 24.219 1.00 84.94 84 GLY A C 1
ATOM 599 O O . GLY A 1 84 ? -19.097 16.348 23.968 1.00 84.94 84 GLY A O 1
ATOM 600 N N . THR A 1 85 ? -17.016 15.795 23.351 1.00 92.31 85 THR A N 1
ATOM 601 C CA . THR A 1 85 ? -17.113 16.373 22.004 1.00 92.31 85 THR A CA 1
ATOM 602 C C . THR A 1 85 ? -17.386 15.290 20.962 1.00 92.31 85 THR A C 1
ATOM 604 O O . THR A 1 85 ? -17.114 14.111 21.179 1.00 92.31 85 THR A O 1
ATOM 607 N N . ARG A 1 86 ? -17.825 15.690 19.760 1.00 86.50 86 ARG A N 1
ATOM 608 C CA . ARG A 1 86 ? -17.983 14.772 18.613 1.00 86.50 86 ARG A CA 1
ATOM 609 C C . ARG A 1 86 ? -16.691 14.057 18.183 1.00 86.50 86 ARG A C 1
ATOM 611 O O . ARG A 1 86 ? -16.750 13.174 17.338 1.00 86.50 86 ARG A O 1
ATOM 618 N N . PHE A 1 87 ? -15.537 14.492 18.689 1.00 80.25 87 PHE A N 1
ATOM 619 C CA . PHE A 1 87 ? -14.225 13.947 18.351 1.00 80.25 87 PHE A CA 1
ATOM 620 C C . PHE A 1 87 ? -13.679 12.991 19.420 1.00 80.25 87 PHE A C 1
ATOM 622 O O . PHE A 1 87 ? -12.587 12.466 19.235 1.00 80.25 87 PHE A O 1
ATOM 629 N N . GLU A 1 88 ? -14.404 12.760 20.521 1.00 83.06 88 GLU A N 1
ATOM 630 C CA . GLU A 1 88 ? -13.937 11.913 21.627 1.00 83.06 88 GLU A CA 1
ATOM 631 C C . GLU A 1 88 ? -13.524 10.513 21.153 1.00 83.06 88 GLU A C 1
ATOM 633 O O . GLU A 1 88 ? -12.397 10.091 21.414 1.00 83.06 88 GLU A O 1
ATOM 638 N N . SER A 1 89 ? -14.391 9.833 20.394 1.00 77.31 89 SER A N 1
ATOM 639 C CA . SER A 1 89 ? -14.112 8.491 19.867 1.00 77.31 89 SER A CA 1
ATOM 640 C C . SER A 1 89 ? -12.923 8.487 18.906 1.00 77.31 89 SER A C 1
ATOM 642 O O . SER A 1 89 ? -11.996 7.707 19.087 1.00 77.31 89 SER A O 1
ATOM 644 N N . LEU A 1 90 ? -12.883 9.426 17.955 1.00 77.69 90 LEU A N 1
ATOM 645 C CA . LEU A 1 90 ? -11.798 9.545 16.972 1.00 77.69 90 LEU A CA 1
ATOM 646 C C . LEU A 1 90 ? -10.429 9.755 17.633 1.00 77.69 90 LEU A C 1
ATOM 648 O O . LEU A 1 90 ? -9.425 9.188 17.201 1.00 77.69 90 LEU A O 1
ATOM 652 N N . ILE A 1 91 ? -10.373 10.580 18.680 1.00 80.44 91 ILE A N 1
ATOM 653 C CA . ILE A 1 91 ? -9.134 10.854 19.412 1.00 80.44 91 ILE A CA 1
ATOM 654 C C . ILE A 1 91 ? -8.710 9.636 20.239 1.00 80.44 91 ILE A C 1
ATOM 656 O O . ILE A 1 91 ? -7.530 9.281 20.218 1.00 80.44 91 ILE A O 1
ATOM 660 N N . ALA A 1 92 ? -9.649 8.980 20.927 1.00 78.81 92 ALA A N 1
ATOM 661 C CA . ALA A 1 92 ? -9.374 7.774 21.704 1.00 78.81 92 ALA A CA 1
ATOM 662 C C . ALA A 1 92 ? -8.856 6.629 20.815 1.00 78.81 92 ALA A C 1
ATOM 664 O O . ALA A 1 92 ? -7.778 6.091 21.07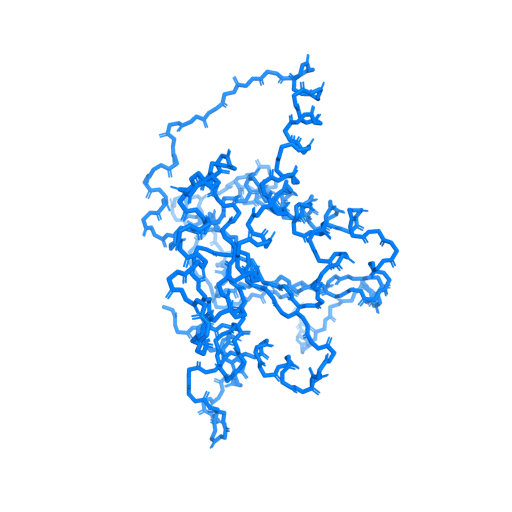2 1.00 78.81 92 ALA A O 1
ATOM 665 N N . GLU A 1 93 ? -9.562 6.338 19.720 1.00 74.50 93 GLU A N 1
ATOM 666 C CA . GLU A 1 93 ? -9.182 5.325 18.729 1.00 74.50 93 GLU A CA 1
ATOM 667 C C . GLU A 1 93 ? -7.812 5.633 18.107 1.00 74.50 93 GLU A C 1
ATOM 669 O O . GLU A 1 93 ? -6.953 4.757 17.995 1.00 74.50 93 GLU A O 1
ATOM 674 N N . GLY A 1 94 ? -7.553 6.900 17.761 1.00 76.06 94 GLY A N 1
ATOM 675 C CA . GLY A 1 94 ? -6.271 7.322 17.199 1.00 76.06 94 GLY A CA 1
ATOM 676 C C . GLY A 1 94 ? -5.087 7.152 18.160 1.00 76.06 94 GLY A C 1
ATOM 677 O O . GLY A 1 94 ? -3.968 6.876 17.717 1.00 76.06 94 GLY A O 1
ATOM 678 N N . PHE A 1 95 ? -5.293 7.313 19.472 1.00 80.38 95 PHE A N 1
ATOM 679 C CA . PHE A 1 95 ? -4.250 7.057 20.469 1.00 80.38 95 PHE A CA 1
ATOM 680 C C . PHE A 1 95 ? -4.003 5.565 20.688 1.00 80.38 95 PHE A C 1
ATOM 682 O O . PHE A 1 95 ? -2.843 5.153 20.683 1.00 80.38 95 PHE A O 1
ATOM 689 N N . GLU A 1 96 ? -5.060 4.762 20.804 1.00 78.50 96 GLU A N 1
ATOM 690 C CA . GLU A 1 96 ? -4.945 3.306 20.943 1.00 78.50 96 GLU A CA 1
ATOM 691 C C . GLU A 1 96 ? -4.221 2.680 19.739 1.00 78.50 96 GLU A C 1
ATOM 693 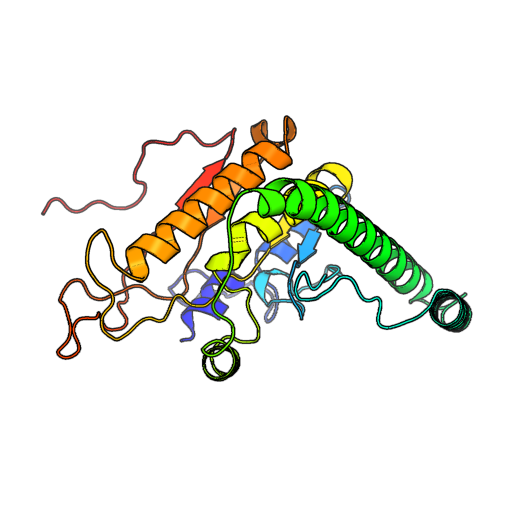O O . GLU A 1 96 ? -3.320 1.848 19.888 1.00 78.50 96 GLU A O 1
ATOM 698 N N . LEU A 1 97 ? -4.561 3.131 18.529 1.00 75.81 97 LEU A N 1
ATOM 699 C CA . LEU A 1 97 ? -3.922 2.680 17.299 1.00 75.81 97 LEU A CA 1
ATOM 700 C C . LEU A 1 97 ? -2.423 2.999 17.286 1.00 75.81 97 LEU A C 1
ATOM 702 O O . LEU A 1 97 ? -1.607 2.122 17.011 1.00 75.81 97 LEU A O 1
ATOM 706 N N . ARG A 1 98 ? -2.039 4.231 17.641 1.00 72.94 98 ARG A N 1
ATOM 707 C CA . ARG A 1 98 ? -0.622 4.624 17.721 1.00 72.94 98 ARG A CA 1
ATOM 708 C C . ARG A 1 98 ? 0.155 3.822 18.758 1.00 72.94 98 ARG A C 1
ATOM 710 O O . ARG A 1 98 ? 1.301 3.468 18.492 1.00 72.94 98 ARG A O 1
ATOM 717 N N . GLN A 1 99 ? -0.449 3.530 19.908 1.00 75.38 99 GLN A N 1
ATOM 718 C CA . GLN A 1 99 ? 0.177 2.685 20.922 1.00 75.38 99 GLN A CA 1
ATOM 719 C C . GLN A 1 99 ? 0.418 1.268 20.382 1.00 75.38 99 GLN A C 1
ATOM 721 O O . GLN A 1 99 ? 1.540 0.774 20.455 1.00 75.38 99 GLN A O 1
ATOM 726 N N . THR A 1 100 ? -0.597 0.672 19.748 1.00 75.62 100 THR A N 1
ATOM 727 C CA . THR A 1 100 ? -0.492 -0.656 19.115 1.00 75.62 100 THR A CA 1
ATOM 728 C C . THR A 1 100 ? 0.658 -0.696 18.095 1.00 75.62 100 THR A C 1
ATOM 730 O O . THR A 1 100 ? 1.472 -1.618 18.086 1.00 75.62 100 THR A O 1
ATOM 733 N N . VAL A 1 101 ? 0.767 0.340 17.255 1.00 72.69 101 VAL A N 1
ATOM 734 C CA . VAL A 1 101 ? 1.830 0.475 16.241 1.00 72.69 101 VAL A CA 1
ATOM 735 C C . VAL A 1 101 ? 3.213 0.586 16.886 1.00 72.69 101 VAL A C 1
ATOM 737 O O . VAL A 1 101 ? 4.161 -0.044 16.416 1.00 72.69 101 VAL A O 1
ATOM 740 N N . ALA A 1 102 ? 3.343 1.369 17.960 1.00 71.50 102 ALA A N 1
ATOM 741 C CA . ALA A 1 102 ? 4.603 1.531 18.680 1.00 71.50 102 ALA A CA 1
ATOM 742 C C . ALA A 1 102 ? 5.066 0.212 19.323 1.00 71.50 102 ALA A C 1
ATOM 744 O O . ALA A 1 102 ? 6.225 -0.169 19.164 1.00 71.50 102 ALA A O 1
ATOM 745 N N . GLU A 1 103 ? 4.157 -0.517 19.974 1.00 74.31 103 GLU A N 1
ATOM 746 C CA . GLU A 1 103 ? 4.437 -1.819 20.594 1.00 74.31 103 GLU A CA 1
ATOM 747 C C . GLU A 1 103 ? 4.893 -2.857 19.559 1.00 74.31 103 GLU A C 1
ATOM 749 O O . GLU A 1 103 ? 5.903 -3.540 19.758 1.00 74.31 103 GLU A O 1
ATOM 754 N N . GLN A 1 104 ? 4.214 -2.934 18.409 1.00 69.00 104 GLN A N 1
ATOM 755 C CA . GLN A 1 104 ? 4.628 -3.821 17.322 1.00 69.00 104 GLN A CA 1
ATOM 756 C C . GLN A 1 104 ? 5.987 -3.421 16.733 1.00 69.00 104 GLN A C 1
ATOM 758 O O . GLN A 1 104 ? 6.835 -4.287 16.502 1.00 69.00 104 GLN A O 1
ATOM 763 N N . ALA A 1 105 ? 6.242 -2.124 16.531 1.00 69.81 105 ALA A N 1
ATOM 764 C CA . ALA A 1 105 ? 7.541 -1.643 16.064 1.00 69.81 105 ALA A CA 1
ATOM 765 C C . ALA A 1 105 ? 8.675 -2.007 17.041 1.00 69.81 105 ALA A C 1
ATOM 767 O O . ALA A 1 105 ? 9.753 -2.417 16.607 1.00 69.81 105 ALA A O 1
ATOM 768 N N . GLU A 1 106 ? 8.447 -1.915 18.355 1.00 70.06 106 GLU A N 1
ATOM 769 C CA . GLU A 1 106 ? 9.408 -2.372 19.363 1.00 70.06 106 GLU A CA 1
ATOM 770 C C . GLU A 1 106 ? 9.627 -3.889 19.338 1.00 70.06 106 GLU A C 1
ATOM 772 O O . GLU A 1 106 ? 10.774 -4.338 19.422 1.00 70.06 106 GLU A O 1
ATOM 777 N N . ALA A 1 107 ? 8.563 -4.684 19.204 1.00 72.06 107 ALA A N 1
ATOM 778 C CA . ALA A 1 107 ? 8.664 -6.139 19.111 1.00 72.06 107 ALA A CA 1
ATOM 779 C C . ALA A 1 107 ? 9.508 -6.567 17.899 1.00 72.06 107 ALA A C 1
ATOM 781 O O . ALA A 1 107 ? 10.427 -7.379 18.031 1.00 72.06 107 ALA A O 1
ATOM 782 N N . MET A 1 108 ? 9.273 -5.951 16.739 1.00 65.25 108 MET A N 1
ATOM 783 C CA . MET A 1 108 ? 10.058 -6.216 15.533 1.00 65.25 108 MET A CA 1
ATOM 784 C C . MET A 1 108 ? 11.493 -5.730 15.633 1.00 65.25 108 MET A C 1
ATOM 786 O O . MET A 1 108 ? 12.382 -6.422 15.159 1.00 65.25 108 MET A O 1
ATOM 790 N N . ARG A 1 109 ? 11.760 -4.601 16.293 1.00 68.06 109 ARG A N 1
ATOM 791 C CA . ARG A 1 109 ? 13.142 -4.180 16.568 1.00 68.06 109 ARG A CA 1
ATOM 792 C C . ARG A 1 109 ? 13.892 -5.161 17.439 1.00 68.06 109 ARG A C 1
ATOM 794 O O . ARG A 1 109 ? 15.070 -5.382 17.205 1.00 68.06 109 ARG A O 1
ATOM 801 N N . LYS A 1 110 ? 13.241 -5.728 18.456 1.00 69.44 110 LYS A N 1
ATOM 802 C CA . LYS A 1 110 ? 13.856 -6.760 19.301 1.00 69.44 110 LYS A CA 1
ATOM 803 C C . LYS A 1 110 ? 14.162 -8.011 18.479 1.00 69.4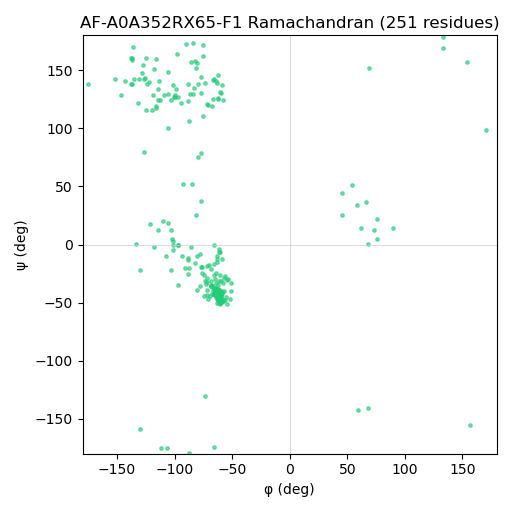4 110 LYS A C 1
ATOM 805 O O . LYS A 1 110 ? 15.251 -8.562 18.609 1.00 69.44 110 LYS A O 1
ATOM 810 N N . HIS A 1 111 ? 13.243 -8.406 17.598 1.00 65.44 111 HIS A N 1
ATOM 811 C CA . HIS A 1 111 ? 13.453 -9.506 16.659 1.00 65.44 111 HIS A CA 1
ATOM 812 C C . HIS A 1 111 ? 14.592 -9.214 15.665 1.00 65.44 111 HIS A C 1
ATOM 814 O O . HIS A 1 111 ? 15.466 -10.046 15.448 1.00 65.44 111 HIS A O 1
ATOM 820 N N . GLU A 1 112 ? 14.644 -8.002 15.116 1.00 55.97 112 GLU A N 1
ATOM 821 C CA . GLU A 1 112 ? 15.671 -7.579 14.168 1.00 55.97 112 GLU A CA 1
ATOM 822 C C . GLU A 1 112 ? 17.033 -7.388 14.835 1.00 55.97 112 GLU A C 1
ATOM 824 O O . GLU A 1 112 ? 18.026 -7.789 14.259 1.00 55.97 112 GLU A O 1
ATOM 829 N N . ALA A 1 113 ? 17.119 -6.837 16.046 1.00 59.91 113 ALA A N 1
ATOM 830 C CA . ALA A 1 113 ? 18.372 -6.755 16.797 1.00 59.91 113 ALA A CA 1
ATOM 831 C C . ALA A 1 113 ? 18.930 -8.152 17.107 1.00 59.91 113 ALA A C 1
ATOM 833 O O . ALA A 1 113 ? 20.143 -8.357 17.056 1.00 59.91 113 ALA A O 1
ATOM 834 N N . ALA A 1 114 ? 18.049 -9.126 17.357 1.00 60.69 114 ALA A N 1
ATOM 835 C CA . ALA A 1 114 ? 18.447 -10.523 17.466 1.00 60.69 114 ALA A CA 1
ATOM 836 C C . ALA A 1 114 ? 19.007 -11.058 16.130 1.00 60.69 114 ALA A C 1
ATOM 838 O O . ALA A 1 114 ? 20.012 -11.761 16.139 1.00 60.69 114 ALA A O 1
ATOM 839 N N . MET A 1 115 ? 18.444 -10.653 14.986 1.00 51.53 115 MET A N 1
ATOM 840 C CA . MET A 1 115 ? 18.893 -11.076 13.647 1.00 51.53 115 MET A CA 1
ATOM 841 C C . MET A 1 115 ? 20.129 -10.311 13.121 1.00 51.53 115 MET A C 1
ATOM 843 O O . MET A 1 115 ? 21.022 -10.918 12.547 1.00 51.53 115 MET A O 1
ATOM 847 N N . ARG A 1 116 ? 20.244 -8.996 13.351 1.00 54.38 116 ARG A N 1
ATOM 848 C CA . ARG A 1 116 ? 21.365 -8.121 12.939 1.00 54.38 116 ARG A CA 1
ATOM 849 C C . ARG A 1 116 ? 22.654 -8.384 13.699 1.00 54.38 116 ARG A C 1
ATOM 851 O O . ARG A 1 116 ? 23.721 -8.026 13.217 1.00 54.38 116 ARG A O 1
ATOM 858 N N . SER A 1 117 ? 22.589 -9.063 14.843 1.00 50.50 117 SER A N 1
ATOM 859 C CA . SER A 1 117 ? 23.795 -9.628 15.454 1.00 50.50 117 SER A CA 1
ATOM 860 C C . SER A 1 117 ? 24.512 -10.651 14.544 1.00 50.50 117 SER A C 1
ATOM 862 O O . SER A 1 117 ? 25.631 -11.047 14.863 1.00 50.50 117 SER A O 1
ATOM 864 N N . ALA A 1 118 ? 23.915 -11.019 13.395 1.00 50.31 118 ALA A N 1
ATOM 865 C CA . ALA A 1 118 ? 24.478 -11.912 12.387 1.00 50.31 118 ALA A CA 1
ATOM 866 C C . ALA A 1 118 ? 25.047 -11.240 11.109 1.00 50.31 118 ALA A C 1
ATOM 868 O O . ALA A 1 118 ? 25.899 -11.859 10.478 1.00 50.31 118 ALA A O 1
ATOM 869 N N . GLU A 1 119 ? 24.665 -10.014 10.707 1.00 39.06 119 GLU A N 1
ATOM 870 C CA . GLU A 1 119 ? 25.117 -9.410 9.427 1.00 39.06 119 GLU A CA 1
ATOM 871 C C . GLU A 1 119 ? 25.282 -7.871 9.507 1.00 39.06 119 GLU A C 1
ATOM 873 O O . GLU A 1 119 ? 24.395 -7.156 9.968 1.00 39.06 119 GLU A O 1
ATOM 878 N N . GLY A 1 120 ? 26.448 -7.360 9.078 1.00 43.25 120 GLY A N 1
ATOM 879 C CA . GLY A 1 120 ? 26.905 -5.969 9.264 1.00 43.25 120 GLY A CA 1
ATOM 880 C C . GLY A 1 120 ? 26.383 -4.924 8.257 1.00 43.25 120 GLY A C 1
ATOM 881 O O . GLY A 1 120 ? 25.996 -5.241 7.136 1.00 43.25 120 GLY A O 1
ATOM 882 N N . GLU A 1 121 ? 26.409 -3.645 8.659 1.00 41.28 121 GLU A N 1
ATOM 883 C CA . GLU A 1 121 ? 25.677 -2.528 8.029 1.00 41.28 121 GLU A CA 1
ATOM 884 C C . GLU A 1 121 ? 26.525 -1.545 7.192 1.00 41.28 121 GLU A C 1
ATOM 886 O O . GLU A 1 121 ? 27.640 -1.193 7.575 1.00 41.28 121 GLU A O 1
ATOM 891 N N . SER A 1 122 ? 25.921 -0.967 6.135 1.00 43.66 122 SER A N 1
ATOM 892 C CA . SER A 1 122 ? 25.974 0.483 5.824 1.00 43.66 122 SER A CA 1
ATOM 893 C C . SER A 1 122 ? 25.083 0.857 4.623 1.00 43.66 122 SER A C 1
ATOM 895 O O . SER A 1 122 ? 25.094 0.150 3.619 1.00 43.66 122 SER A O 1
ATOM 897 N N . MET A 1 123 ? 24.351 1.987 4.705 1.00 42.88 123 MET A N 1
ATOM 898 C CA . MET A 1 123 ? 24.315 3.065 3.682 1.00 42.88 123 MET A CA 1
ATOM 899 C C . MET A 1 123 ? 23.206 4.106 3.972 1.00 42.88 123 MET A C 1
ATOM 901 O O . MET A 1 123 ? 22.052 3.917 3.593 1.00 42.88 123 MET A O 1
ATOM 905 N N . SER A 1 124 ? 23.562 5.249 4.581 1.00 48.81 124 SER A N 1
ATOM 906 C CA . SER A 1 124 ? 22.609 6.301 5.012 1.00 48.81 124 SER A CA 1
ATOM 907 C C . SER A 1 124 ? 22.608 7.594 4.167 1.00 48.81 124 SER A C 1
ATOM 909 O O . SER A 1 124 ? 21.724 8.424 4.339 1.00 48.81 124 SER A O 1
ATOM 911 N N . GLY A 1 125 ? 23.557 7.807 3.247 1.00 41.88 125 GLY A N 1
ATOM 912 C CA . GLY A 1 125 ? 23.788 9.146 2.664 1.00 41.88 125 GLY A CA 1
ATOM 913 C C . GLY A 1 125 ? 22.975 9.537 1.418 1.00 41.88 125 GLY A C 1
ATOM 914 O O . GLY A 1 125 ? 22.995 10.693 1.024 1.00 41.88 125 GLY A O 1
ATOM 915 N N . ARG A 1 126 ? 22.271 8.607 0.759 1.00 48.44 126 ARG A N 1
ATOM 916 C CA . ARG A 1 126 ? 21.619 8.848 -0.554 1.00 48.44 126 ARG A CA 1
ATOM 917 C C . ARG A 1 126 ? 20.102 9.082 -0.492 1.00 48.44 126 ARG A C 1
ATOM 919 O O . ARG A 1 126 ? 19.455 9.150 -1.532 1.00 48.44 126 ARG A O 1
ATOM 926 N N . MET A 1 127 ? 19.520 9.139 0.707 1.00 46.31 127 MET A N 1
ATOM 927 C CA . MET A 1 127 ? 18.064 9.090 0.891 1.00 46.31 127 MET A CA 1
ATOM 928 C C . MET A 1 127 ? 17.371 10.456 0.897 1.00 46.31 127 MET A C 1
ATOM 930 O O . MET A 1 127 ? 16.165 10.489 0.675 1.00 46.31 127 MET A O 1
ATOM 934 N N . GLU A 1 128 ? 18.069 11.564 1.149 1.00 42.28 128 GLU A N 1
ATOM 935 C CA . GLU A 1 128 ? 17.415 12.864 1.386 1.00 42.28 128 GLU A CA 1
ATOM 936 C C . GLU A 1 128 ? 16.938 13.552 0.094 1.00 42.28 128 GLU A C 1
ATOM 938 O O . GLU A 1 128 ? 15.835 14.092 0.067 1.00 42.28 128 GLU A O 1
ATOM 943 N N . GLU A 1 129 ? 17.670 13.427 -1.018 1.00 43.03 129 GLU A N 1
ATOM 944 C CA . GLU A 1 129 ? 17.274 14.014 -2.314 1.00 43.03 129 GLU A CA 1
ATOM 945 C C . GLU A 1 129 ? 16.088 13.286 -2.982 1.00 43.03 129 GLU A C 1
ATOM 947 O O . GLU A 1 129 ? 15.279 13.903 -3.671 1.00 43.03 129 GLU A O 1
ATOM 952 N N . MET A 1 130 ? 15.913 11.983 -2.725 1.00 46.47 130 MET A N 1
ATOM 953 C CA . MET A 1 130 ? 14.808 11.178 -3.277 1.00 46.47 130 MET A CA 1
ATOM 954 C C . MET A 1 130 ? 13.458 11.423 -2.580 1.00 46.47 130 MET A C 1
ATOM 956 O O . MET A 1 130 ? 12.407 11.085 -3.123 1.00 46.47 130 MET A O 1
ATOM 960 N N . GLN A 1 131 ? 13.459 11.985 -1.368 1.00 43.94 131 GLN A N 1
ATOM 961 C CA . GLN A 1 131 ? 12.249 12.149 -0.552 1.00 43.94 131 GLN A CA 1
ATOM 962 C C . GLN A 1 131 ? 11.344 13.297 -1.024 1.00 43.94 131 GLN A C 1
ATOM 964 O O . GLN A 1 131 ? 10.135 13.240 -0.794 1.00 43.94 131 GLN A O 1
ATOM 969 N N . ALA A 1 132 ? 11.896 14.298 -1.721 1.00 47.81 132 ALA A N 1
ATOM 970 C CA . ALA A 1 132 ? 11.151 15.471 -2.185 1.00 47.81 132 ALA A CA 1
ATOM 971 C C . ALA A 1 132 ? 10.212 15.170 -3.371 1.00 47.81 132 ALA A C 1
ATOM 973 O O . ALA A 1 132 ? 9.131 15.749 -3.452 1.00 47.81 132 ALA A O 1
ATOM 974 N N . ALA A 1 133 ? 10.573 14.222 -4.245 1.00 48.69 133 ALA A N 1
ATOM 975 C CA . ALA A 1 133 ? 9.733 13.797 -5.373 1.00 48.69 133 ALA A CA 1
ATOM 976 C C . ALA A 1 133 ? 8.651 12.773 -4.977 1.00 48.69 133 ALA A C 1
ATOM 978 O O . ALA A 1 133 ? 7.699 12.546 -5.714 1.00 48.69 133 ALA A O 1
ATOM 979 N N . ASN A 1 134 ? 8.786 12.152 -3.802 1.00 53.41 134 ASN A N 1
ATOM 980 C CA . ASN A 1 134 ? 8.120 10.895 -3.476 1.00 53.41 134 ASN A CA 1
ATOM 981 C C . ASN A 1 134 ? 7.002 11.038 -2.430 1.00 53.41 134 ASN A C 1
ATOM 983 O O . ASN A 1 134 ? 6.704 10.071 -1.748 1.00 53.41 134 ASN A O 1
ATOM 987 N N . ARG A 1 135 ? 6.442 12.243 -2.215 1.00 54.38 135 ARG A N 1
ATOM 988 C CA . ARG A 1 135 ? 5.389 12.529 -1.204 1.00 54.38 135 ARG A CA 1
ATOM 989 C C . ARG A 1 135 ? 5.635 11.923 0.192 1.00 54.38 135 ARG A C 1
ATOM 991 O O . ARG A 1 135 ? 4.697 11.716 0.949 1.00 54.38 135 ARG A O 1
ATOM 998 N N . ARG A 1 136 ? 6.896 11.671 0.564 1.00 53.84 136 ARG A N 1
ATOM 999 C CA . ARG A 1 136 ? 7.248 10.863 1.741 1.00 53.84 136 ARG A CA 1
ATOM 1000 C C . ARG A 1 136 ? 6.577 9.473 1.712 1.00 53.84 136 ARG A C 1
ATOM 1002 O O . ARG A 1 136 ? 6.073 9.061 2.742 1.00 53.84 136 ARG A O 1
ATOM 1009 N N . ALA A 1 137 ? 6.682 8.705 0.629 1.00 54.75 137 ALA A N 1
ATOM 1010 C CA . ALA A 1 137 ? 6.356 7.270 0.551 1.00 54.75 137 ALA A CA 1
ATOM 1011 C C . ALA A 1 137 ? 7.502 6.391 1.095 1.00 54.75 137 ALA A C 1
ATOM 1013 O O . ALA A 1 137 ? 8.654 6.845 1.179 1.00 54.75 137 ALA A O 1
ATOM 1014 N N . LEU A 1 138 ? 7.222 5.161 1.545 1.00 58.88 138 LEU A N 1
ATOM 1015 C CA . LEU A 1 138 ? 8.250 4.246 2.077 1.00 58.88 138 LEU A CA 1
ATOM 1016 C C . LEU A 1 138 ? 9.221 3.819 0.969 1.00 58.88 138 LEU A C 1
ATOM 1018 O O . LEU A 1 138 ? 8.812 3.603 -0.166 1.00 58.88 138 LEU A O 1
ATOM 1022 N N . SER A 1 139 ? 10.517 3.692 1.273 1.00 63.69 139 SER A N 1
ATOM 1023 C CA . SER A 1 139 ? 11.467 3.153 0.288 1.00 63.69 139 SER A CA 1
ATOM 1024 C C . SER A 1 139 ? 11.259 1.647 0.137 1.00 63.69 139 SER A C 1
ATOM 1026 O O . SER A 1 139 ? 11.144 0.956 1.151 1.00 63.69 139 SER A O 1
ATOM 1028 N N . ALA A 1 140 ? 11.314 1.122 -1.088 1.00 59.41 140 ALA A N 1
ATOM 1029 C CA . ALA A 1 140 ? 11.173 -0.316 -1.330 1.00 59.41 140 ALA A CA 1
ATOM 1030 C C . ALA A 1 140 ? 12.154 -1.192 -0.517 1.00 59.41 140 ALA A C 1
ATOM 1032 O O . ALA A 1 140 ? 11.782 -2.281 -0.107 1.00 59.41 140 ALA A O 1
ATOM 1033 N N . ARG A 1 141 ? 13.369 -0.717 -0.188 1.00 59.72 141 ARG A N 1
ATOM 1034 C CA . ARG A 1 141 ? 14.336 -1.475 0.644 1.00 59.72 141 ARG A CA 1
ATOM 1035 C C . ARG A 1 141 ? 13.858 -1.743 2.076 1.00 59.72 141 ARG A C 1
ATOM 1037 O O . ARG A 1 141 ? 14.343 -2.670 2.705 1.00 59.72 141 ARG A O 1
ATOM 1044 N N . GLY A 1 142 ? 12.947 -0.920 2.597 1.00 72.12 142 GLY A N 1
ATOM 1045 C CA . GLY A 1 142 ? 12.324 -1.106 3.912 1.00 72.12 142 GLY A CA 1
ATOM 1046 C C . GLY A 1 142 ? 10.917 -1.698 3.830 1.00 72.12 142 GLY A C 1
ATOM 1047 O O . GLY A 1 142 ? 10.256 -1.833 4.855 1.00 72.12 142 GLY A O 1
ATOM 1048 N N . PHE A 1 143 ? 10.441 -2.025 2.624 1.00 84.25 143 PHE A N 1
ATOM 1049 C CA . PHE A 1 143 ? 9.053 -2.417 2.415 1.00 84.25 143 PHE A CA 1
ATOM 1050 C C . PHE A 1 143 ? 8.710 -3.740 3.094 1.00 84.25 143 PHE A C 1
ATOM 1052 O O . PHE A 1 143 ? 7.627 -3.840 3.654 1.00 84.25 143 PHE A O 1
ATOM 1059 N N . GLU A 1 144 ? 9.615 -4.725 3.110 1.00 87.94 144 GLU A N 1
ATOM 1060 C CA . GLU A 1 144 ? 9.315 -6.019 3.734 1.00 87.94 144 GLU A CA 1
ATOM 1061 C C . GLU A 1 144 ? 8.927 -5.878 5.205 1.00 87.94 144 GLU A C 1
ATOM 1063 O O . GLU A 1 144 ? 7.900 -6.403 5.636 1.00 87.94 144 GLU A O 1
ATOM 1068 N N . GLN A 1 145 ? 9.721 -5.132 5.971 1.00 84.38 145 GLN A N 1
ATOM 1069 C CA . GLN A 1 145 ? 9.453 -4.943 7.388 1.00 84.38 145 GLN A CA 1
ATOM 1070 C C . GLN A 1 145 ? 8.131 -4.203 7.612 1.00 84.38 145 GLN A C 1
ATOM 1072 O O . GLN A 1 145 ? 7.350 -4.601 8.474 1.00 84.38 145 GLN A O 1
ATOM 1077 N N . GLU A 1 146 ? 7.853 -3.168 6.818 1.00 86.19 146 GLU A N 1
ATOM 1078 C CA . GLU A 1 146 ? 6.598 -2.419 6.922 1.00 86.19 146 GLU A CA 1
ATOM 1079 C C . GLU A 1 146 ? 5.379 -3.239 6.490 1.00 86.19 146 GLU A C 1
ATOM 1081 O O . GLU A 1 146 ? 4.332 -3.162 7.130 1.00 86.19 146 GLU A O 1
ATOM 1086 N N . ALA A 1 147 ? 5.531 -4.110 5.494 1.00 92.50 147 ALA A N 1
ATOM 1087 C CA . ALA A 1 147 ? 4.500 -5.053 5.082 1.00 92.50 147 ALA A CA 1
ATOM 1088 C C . ALA A 1 147 ? 4.190 -6.074 6.194 1.00 92.50 147 ALA A C 1
ATOM 1090 O O . ALA A 1 147 ? 3.023 -6.366 6.451 1.00 92.50 147 ALA A O 1
ATOM 1091 N N . ARG A 1 148 ? 5.202 -6.555 6.930 1.00 92.50 148 ARG A N 1
ATOM 1092 C CA . ARG A 1 148 ? 4.988 -7.400 8.121 1.00 92.50 148 ARG A CA 1
ATOM 1093 C C . ARG A 1 148 ? 4.272 -6.632 9.244 1.00 92.50 148 ARG A C 1
ATOM 1095 O O . ARG A 1 148 ? 3.299 -7.141 9.795 1.00 92.50 148 ARG A O 1
ATOM 1102 N N . ARG A 1 149 ? 4.649 -5.377 9.538 1.00 88.62 149 ARG A N 1
ATOM 1103 C CA . ARG A 1 149 ? 3.921 -4.551 10.538 1.00 88.62 149 ARG A CA 1
ATOM 1104 C C . ARG A 1 149 ? 2.455 -4.384 10.159 1.00 88.62 149 ARG A C 1
ATOM 1106 O O . ARG A 1 149 ? 1.559 -4.587 10.974 1.00 88.62 149 ARG A O 1
ATOM 1113 N N . MET A 1 150 ? 2.227 -4.037 8.896 1.00 93.56 150 MET A N 1
ATOM 1114 C CA . MET A 1 150 ? 0.903 -3.881 8.315 1.00 93.56 150 MET A CA 1
ATOM 1115 C C . MET A 1 150 ? 0.079 -5.162 8.474 1.00 93.56 150 MET A C 1
ATOM 1117 O O . MET A 1 150 ? -1.055 -5.099 8.940 1.00 93.56 150 MET A O 1
ATOM 1121 N N . ALA A 1 151 ? 0.654 -6.322 8.153 1.00 94.94 151 ALA A N 1
ATOM 1122 C CA . ALA A 1 151 ? 0.002 -7.615 8.310 1.00 94.94 151 ALA A CA 1
ATOM 1123 C C . ALA A 1 151 ? -0.404 -7.907 9.762 1.00 94.94 151 ALA A C 1
ATOM 1125 O O . ALA A 1 151 ? -1.514 -8.385 9.987 1.00 94.94 151 ALA A O 1
ATOM 1126 N N . GLY A 1 152 ? 0.447 -7.584 10.741 1.00 92.31 152 GLY A N 1
ATOM 1127 C CA . GLY A 1 152 ? 0.118 -7.708 12.163 1.00 92.31 152 GLY A CA 1
ATOM 1128 C C . GLY A 1 152 ? -1.086 -6.848 12.560 1.00 92.31 152 GLY A C 1
ATOM 1129 O O . GLY A 1 152 ? -2.043 -7.353 13.138 1.00 92.31 152 GLY A O 1
ATOM 1130 N N . LEU A 1 153 ? -1.083 -5.560 12.201 1.00 91.50 153 LEU A N 1
ATOM 1131 C CA . LEU A 1 153 ? -2.203 -4.647 12.492 1.00 91.50 153 LEU A CA 1
ATOM 1132 C C . LEU A 1 153 ? -3.497 -5.072 11.790 1.00 91.50 153 LEU A C 1
ATOM 1134 O O . LEU A 1 153 ? -4.578 -4.997 12.374 1.00 91.50 153 LEU A O 1
ATOM 1138 N N . MET A 1 154 ? -3.394 -5.516 10.53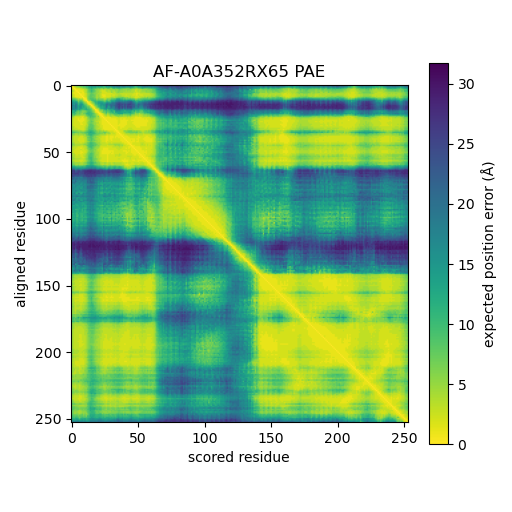7 1.00 95.06 154 MET A N 1
ATOM 1139 C CA . MET A 1 154 ? -4.545 -5.977 9.768 1.00 95.06 154 MET A CA 1
ATOM 1140 C C . MET A 1 154 ? -5.134 -7.267 10.334 1.00 95.06 154 MET A C 1
ATOM 1142 O O . MET A 1 154 ? -6.349 -7.362 10.471 1.00 95.06 154 MET A O 1
ATOM 1146 N N . ARG A 1 155 ? -4.298 -8.233 10.732 1.00 94.00 155 ARG A N 1
ATOM 1147 C CA . ARG A 1 155 ? -4.762 -9.500 11.320 1.00 94.00 155 ARG A CA 1
ATOM 1148 C C . ARG A 1 155 ? -5.740 -9.279 12.475 1.00 94.00 155 ARG A C 1
ATOM 1150 O O . ARG A 1 155 ? -6.732 -9.998 12.564 1.00 94.00 155 ARG A O 1
ATOM 1157 N N . ASP A 1 156 ? -5.464 -8.278 13.306 1.00 88.62 156 ASP A N 1
ATOM 1158 C CA . ASP A 1 156 ? -6.189 -8.064 14.554 1.00 88.62 156 ASP A CA 1
ATOM 1159 C C . ASP A 1 156 ? -7.315 -7.029 14.432 1.00 88.62 156 ASP A C 1
ATOM 1161 O O . ASP A 1 156 ? -8.339 -7.162 15.103 1.00 88.62 156 ASP A O 1
ATOM 1165 N N . LYS A 1 157 ? -7.133 -5.981 13.613 1.00 89.56 157 LYS A N 1
ATOM 1166 C CA . LYS A 1 157 ? -8.004 -4.791 13.651 1.00 89.56 157 LYS A CA 1
ATOM 1167 C C . LYS A 1 157 ? -8.564 -4.339 12.304 1.00 89.56 157 LYS A C 1
ATOM 1169 O O . LYS A 1 157 ? -9.575 -3.643 12.311 1.00 89.56 157 LYS A O 1
ATOM 1174 N N . PHE A 1 158 ? -7.953 -4.689 11.169 1.00 95.44 158 PHE A N 1
ATOM 1175 C CA . PHE A 1 158 ? -8.282 -4.055 9.883 1.00 95.44 158 PHE A CA 1
ATOM 1176 C C . PHE A 1 158 ? -8.403 -5.035 8.716 1.00 95.44 158 PHE A C 1
ATOM 1178 O O . PHE A 1 158 ? -7.556 -5.895 8.513 1.00 95.44 158 PHE A O 1
ATOM 1185 N N . ASN A 1 159 ? -9.410 -4.850 7.865 1.00 95.56 159 ASN A N 1
ATOM 1186 C CA . ASN A 1 159 ? -9.661 -5.725 6.713 1.00 95.56 159 ASN A CA 1
ATOM 1187 C C . ASN A 1 159 ? -9.557 -5.027 5.349 1.00 95.56 159 ASN A C 1
ATOM 1189 O O . ASN A 1 159 ? -9.660 -5.691 4.320 1.00 95.56 159 ASN A O 1
ATOM 1193 N N . ILE A 1 160 ? -9.298 -3.717 5.330 1.00 97.31 160 ILE A N 1
ATOM 1194 C CA . ILE A 1 160 ? -8.931 -2.962 4.128 1.00 97.31 160 ILE A CA 1
ATOM 1195 C C . ILE A 1 160 ? -7.709 -2.114 4.475 1.00 97.31 160 ILE A C 1
ATOM 1197 O O . ILE A 1 160 ? -7.759 -1.289 5.384 1.00 97.31 160 ILE A O 1
ATOM 1201 N N . GLY A 1 161 ? -6.613 -2.305 3.747 1.00 95.88 161 GLY A N 1
ATOM 1202 C CA . GLY A 1 161 ? -5.361 -1.593 3.978 1.00 95.88 161 GLY A CA 1
ATOM 1203 C C . GLY A 1 161 ? -4.830 -0.961 2.699 1.00 95.88 161 GLY A C 1
ATOM 1204 O O . GLY A 1 161 ? -5.006 -1.511 1.614 1.00 95.88 161 GLY A O 1
ATOM 1205 N N . PHE A 1 162 ? -4.160 0.180 2.832 1.00 95.75 162 PHE A N 1
ATOM 1206 C CA . PHE A 1 162 ? -3.407 0.808 1.747 1.00 95.75 162 PHE A CA 1
ATOM 1207 C C . PHE A 1 162 ? -2.043 1.272 2.247 1.00 95.75 162 PHE A C 1
ATOM 1209 O O . PHE A 1 162 ? -1.942 1.782 3.359 1.00 95.75 162 PHE A O 1
ATOM 1216 N N . ILE A 1 163 ? -1.020 1.134 1.409 1.00 92.75 163 ILE A N 1
ATOM 1217 C CA . ILE A 1 163 ? 0.337 1.621 1.652 1.00 92.75 163 ILE A CA 1
ATOM 1218 C C . ILE A 1 163 ? 0.924 2.116 0.332 1.00 92.75 163 ILE A C 1
ATOM 1220 O O . ILE A 1 163 ? 0.717 1.492 -0.710 1.00 92.75 163 ILE A O 1
ATOM 1224 N N . ASP A 1 164 ? 1.659 3.224 0.369 1.00 88.38 164 ASP A N 1
ATOM 1225 C CA . ASP A 1 164 ? 2.404 3.740 -0.772 1.00 88.38 164 ASP A CA 1
ATOM 1226 C C . ASP A 1 164 ? 3.889 3.360 -0.673 1.00 88.38 164 ASP A C 1
ATOM 1228 O O . ASP A 1 164 ? 4.580 3.595 0.323 1.00 88.38 164 ASP A O 1
ATOM 1232 N N . VAL A 1 165 ? 4.402 2.750 -1.742 1.00 86.44 165 VAL A N 1
ATOM 1233 C CA . VAL A 1 165 ? 5.805 2.336 -1.837 1.00 86.44 165 VAL A CA 1
ATOM 1234 C C . VAL A 1 165 ? 6.453 3.123 -2.953 1.00 86.44 165 VAL A C 1
ATOM 1236 O O . VAL A 1 165 ? 6.057 3.016 -4.109 1.00 86.44 165 VAL A O 1
ATOM 1239 N N . GLY A 1 166 ? 7.471 3.899 -2.612 1.00 84.06 166 GLY A N 1
ATOM 1240 C CA . GLY A 1 166 ? 8.180 4.745 -3.552 1.00 84.06 166 GLY A CA 1
ATOM 1241 C C . GLY A 1 166 ? 9.618 4.300 -3.821 1.00 84.06 166 GLY A C 1
ATOM 1242 O O . GLY A 1 166 ? 10.101 3.280 -3.323 1.00 84.06 166 GLY A O 1
ATOM 1243 N N . GLY A 1 167 ? 10.328 5.113 -4.606 1.00 81.44 167 GLY A N 1
ATOM 1244 C CA . GLY A 1 167 ? 11.687 4.811 -5.077 1.00 81.44 167 GLY A CA 1
ATOM 1245 C C . GLY A 1 167 ? 11.740 4.056 -6.410 1.00 81.44 167 GLY A C 1
ATOM 1246 O O . GLY A 1 167 ? 12.792 3.528 -6.765 1.00 81.44 167 GLY A O 1
ATOM 1247 N N . TRP A 1 168 ? 10.623 4.011 -7.142 1.00 84.44 168 TRP A N 1
ATOM 1248 C CA . TRP A 1 168 ? 10.481 3.293 -8.414 1.00 84.44 168 TRP A CA 1
ATOM 1249 C C . TRP A 1 168 ? 10.876 4.108 -9.649 1.00 84.44 168 TRP A C 1
ATOM 1251 O O . TRP A 1 168 ? 11.176 3.521 -10.691 1.00 84.44 168 TRP A O 1
ATOM 1261 N N . ASP A 1 169 ? 10.914 5.442 -9.551 1.00 80.50 169 ASP A N 1
ATOM 1262 C CA . ASP A 1 169 ? 11.180 6.310 -10.700 1.00 80.50 169 ASP A CA 1
ATOM 1263 C C . ASP A 1 169 ? 12.675 6.407 -11.049 1.00 80.50 169 ASP A C 1
ATOM 1265 O O . ASP A 1 169 ? 13.378 7.364 -10.728 1.00 80.50 169 ASP A O 1
ATOM 1269 N N . THR A 1 170 ? 13.187 5.346 -11.664 1.00 80.69 170 THR A N 1
ATOM 1270 C CA . THR A 1 170 ? 14.621 5.128 -11.877 1.00 80.69 170 THR A CA 1
ATOM 1271 C C . THR A 1 170 ? 15.006 5.368 -13.336 1.00 80.69 170 THR A C 1
ATOM 1273 O O . THR A 1 170 ? 14.814 4.506 -14.175 1.00 80.69 170 THR A O 1
ATOM 1276 N N . HIS A 1 171 ? 15.569 6.525 -13.684 1.00 76.44 171 HIS A N 1
ATOM 1277 C CA . HIS A 1 171 ? 15.829 6.879 -15.099 1.00 76.44 171 HIS A CA 1
ATOM 1278 C C . HIS A 1 171 ? 17.221 6.534 -15.623 1.00 76.44 171 HIS A C 1
ATOM 1280 O O . HIS A 1 171 ? 17.469 6.634 -16.820 1.00 76.44 171 HIS A O 1
ATOM 1286 N N . VAL A 1 172 ? 18.136 6.139 -14.740 1.00 70.06 172 VAL A N 1
ATOM 1287 C CA . VAL A 1 172 ? 19.570 6.070 -15.038 1.00 70.06 172 VAL A CA 1
ATOM 1288 C C . VAL A 1 172 ? 20.155 4.797 -14.451 1.00 70.06 172 VAL A C 1
ATOM 1290 O O . VAL A 1 172 ? 19.853 4.462 -13.308 1.00 70.06 172 VAL A O 1
ATOM 1293 N N . ASN A 1 173 ? 21.033 4.127 -15.205 1.00 70.81 173 ASN A N 1
ATOM 1294 C CA . ASN A 1 173 ? 21.767 2.932 -14.770 1.00 70.81 173 ASN A CA 1
ATOM 1295 C C . ASN A 1 173 ? 20.879 1.902 -14.043 1.00 70.81 173 ASN A C 1
ATOM 1297 O O . ASN A 1 173 ? 21.268 1.368 -13.002 1.00 70.81 173 ASN A O 1
ATOM 1301 N N . GLN A 1 174 ? 19.685 1.625 -14.579 1.00 77.69 174 GLN A N 1
ATOM 1302 C CA . GLN A 1 174 ? 18.734 0.714 -13.936 1.00 77.69 174 GLN A CA 1
ATOM 1303 C C . GLN A 1 174 ? 19.321 -0.684 -13.767 1.00 77.69 174 GLN A C 1
ATOM 1305 O O . GLN A 1 174 ? 19.000 -1.347 -12.786 1.00 77.69 174 GLN A O 1
ATOM 1310 N N . GLY A 1 175 ? 20.195 -1.099 -14.691 1.00 72.31 175 GLY A N 1
ATOM 1311 C CA . GLY A 1 175 ? 20.753 -2.444 -14.757 1.00 72.31 175 GLY A CA 1
ATOM 1312 C C . GLY A 1 175 ? 19.691 -3.480 -15.140 1.00 72.31 175 GLY A C 1
ATOM 1313 O O . GLY A 1 175 ? 18.503 -3.296 -14.895 1.00 72.31 175 GLY A O 1
ATOM 1314 N N . GLY A 1 176 ? 20.123 -4.571 -15.773 1.00 81.56 176 GLY A N 1
ATOM 1315 C CA . GLY A 1 176 ? 19.234 -5.663 -16.174 1.00 81.56 176 GLY A CA 1
ATOM 1316 C C . GLY A 1 176 ? 18.781 -6.517 -14.984 1.00 81.56 176 GLY A C 1
ATOM 1317 O O . GLY A 1 176 ? 18.372 -6.016 -13.939 1.00 81.56 176 GLY A O 1
ATOM 1318 N N . ALA A 1 177 ? 18.910 -7.837 -15.107 1.00 84.56 177 ALA A N 1
ATOM 1319 C CA . ALA A 1 177 ? 18.425 -8.797 -14.111 1.00 84.56 177 ALA A CA 1
ATOM 1320 C C . ALA A 1 177 ? 19.089 -8.706 -12.715 1.00 84.56 177 ALA A C 1
ATOM 1322 O O . ALA A 1 177 ? 18.591 -9.304 -11.769 1.00 84.56 177 ALA A O 1
ATOM 1323 N N . GLN A 1 178 ? 20.193 -7.966 -12.566 1.00 83.81 178 GLN A N 1
ATOM 1324 C CA . GLN A 1 178 ? 20.887 -7.729 -11.287 1.00 83.81 178 GLN A CA 1
ATOM 1325 C C . GLN A 1 178 ? 20.968 -6.228 -10.939 1.00 83.81 178 GLN A C 1
ATOM 1327 O O . GLN A 1 178 ? 21.812 -5.796 -10.154 1.00 83.81 178 GLN A O 1
ATOM 1332 N N . GLY A 1 179 ? 20.128 -5.413 -11.580 1.00 82.06 179 GLY A N 1
ATOM 1333 C CA . GLY A 1 179 ? 20.120 -3.961 -11.456 1.00 82.06 179 GLY A CA 1
ATOM 1334 C C . GLY A 1 179 ? 19.275 -3.406 -10.307 1.00 82.06 179 GLY A C 1
ATOM 1335 O O . GLY A 1 179 ? 18.621 -4.133 -9.561 1.00 82.06 179 GLY A O 1
ATOM 1336 N N . GLN A 1 180 ? 19.244 -2.077 -10.193 1.00 81.12 180 GLN A N 1
ATOM 1337 C CA . GLN A 1 180 ? 18.376 -1.346 -9.273 1.00 81.12 180 GLN A CA 1
ATOM 1338 C C . GLN A 1 180 ? 16.911 -1.768 -9.413 1.00 81.12 180 GLN A C 1
ATOM 1340 O O . GLN A 1 180 ? 16.282 -2.042 -8.396 1.00 81.12 180 GLN A O 1
ATOM 1345 N N . LEU A 1 181 ? 16.375 -1.855 -10.635 1.00 83.81 181 LEU A N 1
ATOM 1346 C CA . LEU A 1 181 ? 14.976 -2.245 -10.831 1.00 83.81 181 LEU A CA 1
ATOM 1347 C C . LEU A 1 181 ? 14.722 -3.688 -10.372 1.00 83.81 181 LEU A C 1
ATOM 1349 O O . LEU A 1 181 ? 13.756 -3.929 -9.653 1.00 83.81 181 LEU A O 1
ATOM 1353 N N . ALA A 1 182 ? 15.614 -4.625 -10.708 1.00 86.81 182 ALA A N 1
ATOM 1354 C CA . ALA A 1 182 ? 15.520 -6.010 -10.244 1.00 86.81 182 ALA A CA 1
ATOM 1355 C C . ALA A 1 182 ? 15.526 -6.101 -8.708 1.00 86.81 182 ALA A C 1
ATOM 1357 O O . ALA A 1 182 ? 14.696 -6.796 -8.131 1.00 86.81 182 ALA A O 1
ATOM 1358 N N . ASN A 1 183 ? 16.380 -5.323 -8.038 1.00 85.44 183 ASN A N 1
ATOM 1359 C CA . ASN A 1 183 ? 16.412 -5.256 -6.576 1.00 85.44 183 ASN A CA 1
ATOM 1360 C C . ASN A 1 183 ? 15.121 -4.667 -5.982 1.00 85.44 183 ASN A C 1
ATOM 1362 O O . ASN A 1 183 ? 14.674 -5.103 -4.925 1.00 85.44 183 ASN A O 1
ATOM 1366 N N . LEU A 1 184 ? 14.507 -3.664 -6.621 1.00 88.31 184 LEU A N 1
ATOM 1367 C CA . LEU A 1 184 ? 13.217 -3.125 -6.168 1.00 88.31 184 LEU A CA 1
ATOM 1368 C C . LEU A 1 184 ? 12.103 -4.175 -6.296 1.00 88.31 184 LEU A C 1
ATOM 1370 O O . LEU A 1 184 ? 11.300 -4.324 -5.377 1.00 88.31 184 LEU A O 1
ATOM 1374 N N . LEU A 1 185 ? 12.092 -4.932 -7.396 1.00 90.19 185 LEU A N 1
ATOM 1375 C CA . LEU A 1 185 ? 11.144 -6.026 -7.619 1.00 90.19 185 LEU A CA 1
ATOM 1376 C C . LEU A 1 185 ? 11.341 -7.173 -6.615 1.00 90.19 185 LEU A C 1
ATOM 1378 O O . LEU A 1 185 ? 10.351 -7.680 -6.093 1.00 90.19 185 LEU A O 1
ATOM 1382 N N . ASP A 1 186 ? 12.588 -7.536 -6.292 1.00 91.06 186 ASP A N 1
ATOM 1383 C CA . ASP A 1 186 ? 12.896 -8.520 -5.242 1.00 91.06 186 ASP A CA 1
ATOM 1384 C C . ASP A 1 186 ? 12.355 -8.064 -3.879 1.00 91.06 186 ASP A C 1
ATOM 1386 O O . ASP A 1 186 ? 11.638 -8.808 -3.214 1.00 91.06 186 ASP A O 1
ATOM 1390 N N . ASN A 1 187 ? 12.593 -6.803 -3.503 1.00 89.31 187 ASN A N 1
ATOM 1391 C CA . ASN A 1 187 ? 12.067 -6.241 -2.256 1.00 89.31 187 ASN A CA 1
ATOM 1392 C C . ASN A 1 187 ? 10.528 -6.222 -2.209 1.00 89.31 187 ASN A C 1
ATOM 1394 O O . ASN A 1 187 ? 9.941 -6.518 -1.168 1.00 89.31 187 ASN A O 1
ATOM 1398 N N . LEU A 1 188 ? 9.861 -5.896 -3.323 1.00 92.44 188 LEU A N 1
ATOM 1399 C CA . LEU A 1 188 ? 8.400 -5.976 -3.429 1.00 92.44 188 LEU A CA 1
ATOM 1400 C C . LEU A 1 188 ? 7.911 -7.416 -3.228 1.00 92.44 188 LEU A C 1
ATOM 1402 O O . LEU A 1 188 ? 6.984 -7.644 -2.451 1.00 92.44 188 LEU A O 1
ATOM 1406 N N . GLY A 1 189 ? 8.558 -8.382 -3.886 1.00 94.38 189 GLY A N 1
ATOM 1407 C CA . GLY A 1 189 ? 8.253 -9.805 -3.747 1.00 94.38 189 GLY A CA 1
ATOM 1408 C C . GLY A 1 189 ? 8.415 -10.297 -2.310 1.00 94.38 189 GLY A C 1
ATOM 1409 O O . GLY A 1 189 ? 7.488 -10.893 -1.760 1.00 94.38 189 GLY A O 1
ATOM 1410 N N . ARG A 1 190 ? 9.547 -9.977 -1.670 1.00 94.56 190 ARG A N 1
ATOM 1411 C CA . ARG A 1 190 ? 9.797 -10.282 -0.253 1.00 94.56 190 ARG A CA 1
ATOM 1412 C C . ARG A 1 190 ? 8.767 -9.644 0.665 1.00 94.56 190 ARG A C 1
ATOM 1414 O O . ARG A 1 190 ? 8.298 -10.304 1.582 1.00 94.56 190 ARG A O 1
ATOM 1421 N N . GLY A 1 191 ? 8.360 -8.402 0.407 1.00 93.94 191 GLY A N 1
ATOM 1422 C CA . GLY A 1 191 ? 7.343 -7.747 1.225 1.00 93.94 191 GLY A CA 1
ATOM 1423 C C . GLY A 1 191 ? 5.961 -8.379 1.116 1.00 93.94 191 GLY A C 1
ATOM 1424 O O . GLY A 1 191 ? 5.307 -8.567 2.137 1.00 93.94 191 GLY A O 1
ATOM 1425 N N . ILE A 1 192 ? 5.537 -8.794 -0.080 1.00 95.56 192 ILE A N 1
ATOM 1426 C CA . ILE A 1 192 ? 4.277 -9.536 -0.245 1.00 95.56 192 ILE A CA 1
ATOM 1427 C C . ILE A 1 192 ? 4.365 -10.909 0.438 1.00 95.56 192 ILE A C 1
ATOM 1429 O O . ILE A 1 192 ? 3.423 -11.309 1.123 1.00 95.56 192 ILE A O 1
ATOM 1433 N N . ALA A 1 193 ? 5.488 -11.618 0.290 1.00 95.88 193 ALA A N 1
ATOM 1434 C CA . ALA A 1 193 ? 5.707 -12.903 0.952 1.00 95.88 193 ALA A CA 1
ATOM 1435 C C . ALA A 1 193 ? 5.691 -12.759 2.482 1.00 95.88 193 ALA A C 1
ATOM 1437 O O . ALA A 1 193 ? 4.967 -13.482 3.163 1.00 95.88 193 ALA A O 1
ATOM 1438 N N . GLY A 1 194 ? 6.409 -11.770 3.015 1.00 95.69 194 GLY A N 1
ATOM 1439 C CA . GLY A 1 194 ? 6.449 -11.488 4.443 1.00 95.69 194 GLY A CA 1
ATOM 1440 C C . GLY A 1 194 ? 5.102 -11.050 5.007 1.00 95.69 194 GLY A C 1
ATOM 1441 O O . GLY A 1 194 ? 4.727 -11.483 6.093 1.00 95.69 194 GLY A O 1
ATOM 1442 N N . PHE A 1 195 ? 4.330 -10.261 4.256 1.00 96.81 195 PHE A N 1
ATOM 1443 C CA . PHE A 1 195 ? 2.944 -9.948 4.605 1.00 96.81 195 PHE A CA 1
ATOM 1444 C C . PHE A 1 195 ? 2.088 -11.217 4.695 1.00 96.81 195 PHE A C 1
ATOM 1446 O O . PHE A 1 195 ? 1.324 -11.367 5.644 1.00 96.81 195 PHE A O 1
ATOM 1453 N N . ALA A 1 196 ? 2.198 -12.129 3.723 1.00 97.19 196 ALA A N 1
ATOM 1454 C CA . ALA A 1 196 ? 1.419 -13.366 3.690 1.00 97.19 196 ALA A CA 1
ATOM 1455 C C . ALA A 1 196 ? 1.763 -14.306 4.857 1.00 97.19 196 ALA A C 1
ATOM 1457 O O . ALA A 1 196 ? 0.863 -14.884 5.466 1.00 97.19 196 ALA A O 1
ATOM 1458 N N . GLU A 1 197 ? 3.052 -14.431 5.183 1.00 96.69 197 GLU A N 1
ATOM 1459 C CA . GLU A 1 197 ? 3.525 -15.166 6.360 1.00 96.69 197 GLU A CA 1
ATOM 1460 C C . GLU A 1 197 ? 2.972 -14.555 7.645 1.00 96.69 197 GLU A C 1
ATOM 1462 O O . GLU A 1 197 ? 2.384 -15.258 8.468 1.00 96.69 197 GLU A O 1
ATOM 1467 N N . GLU A 1 198 ? 3.131 -13.239 7.799 1.00 95.88 198 GLU A N 1
ATOM 1468 C CA . GLU A 1 198 ? 2.757 -12.552 9.021 1.00 95.88 198 GLU A CA 1
ATOM 1469 C C . GLU A 1 198 ? 1.237 -12.528 9.178 1.00 95.88 198 GLU A C 1
ATOM 1471 O O . GLU A 1 198 ? 0.743 -12.858 10.239 1.00 95.88 198 GLU A O 1
ATOM 1476 N N . ILE A 1 199 ? 0.423 -12.242 8.160 1.00 96.81 199 ILE A N 1
ATOM 1477 C CA . ILE A 1 199 ? -1.041 -12.191 8.346 1.00 96.81 199 ILE A CA 1
ATOM 1478 C C . ILE A 1 199 ? -1.646 -13.572 8.692 1.00 96.81 199 ILE A C 1
ATOM 1480 O O . ILE A 1 199 ? -2.759 -13.658 9.218 1.00 96.81 199 ILE A O 1
ATOM 1484 N N . GLY A 1 200 ? -0.904 -14.657 8.446 1.00 96.75 200 GLY A N 1
ATOM 1485 C CA . GLY A 1 200 ? -1.222 -15.997 8.921 1.00 96.75 200 GLY A CA 1
ATOM 1486 C C . GLY A 1 200 ? -2.476 -16.589 8.261 1.00 96.75 200 GLY A C 1
ATOM 1487 O O . GLY A 1 200 ? -2.688 -16.410 7.060 1.00 96.75 200 GLY A O 1
ATOM 1488 N N . PRO A 1 201 ? -3.344 -17.306 9.006 1.00 96.75 201 PRO A N 1
ATOM 1489 C CA . PRO A 1 201 ? -4.519 -17.979 8.436 1.00 96.75 201 PRO A CA 1
ATOM 1490 C C . PRO A 1 201 ? -5.471 -17.059 7.658 1.00 96.75 201 PRO A C 1
ATOM 1492 O O . PRO A 1 201 ? -6.138 -17.513 6.724 1.00 96.75 201 PRO A O 1
ATOM 1495 N N . THR A 1 202 ? -5.511 -15.769 8.006 1.00 96.44 202 THR A N 1
ATOM 1496 C CA . THR A 1 202 ? -6.318 -14.753 7.318 1.00 96.44 202 THR A CA 1
ATOM 1497 C C . THR A 1 202 ? -5.928 -14.608 5.847 1.00 96.44 202 THR A C 1
ATOM 1499 O O . THR A 1 202 ? -6.803 -14.318 5.032 1.00 96.44 202 THR A O 1
ATOM 1502 N N . TRP A 1 203 ? -4.680 -14.934 5.472 1.00 97.38 203 TRP A N 1
ATOM 1503 C CA . TRP A 1 203 ? -4.193 -14.909 4.086 1.00 97.38 203 TRP A CA 1
ATOM 1504 C C . TRP A 1 203 ? -5.102 -15.664 3.112 1.00 97.38 203 TRP A C 1
ATOM 1506 O O . TRP A 1 203 ? -5.278 -15.243 1.967 1.00 97.38 203 TRP A O 1
ATOM 1516 N N . ARG A 1 204 ? -5.745 -16.750 3.572 1.00 97.00 204 ARG A N 1
ATOM 1517 C CA . ARG A 1 204 ? -6.707 -17.538 2.782 1.00 97.00 204 ARG A CA 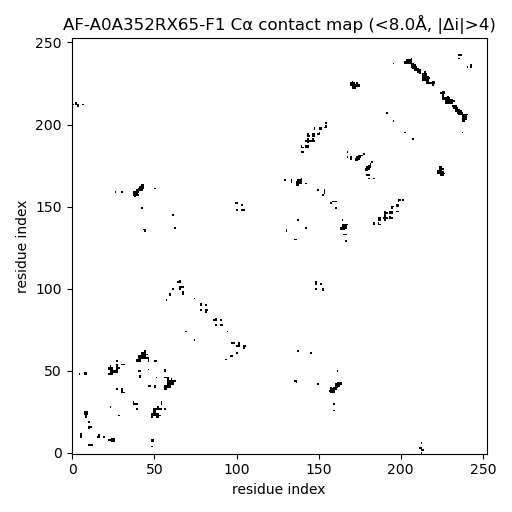1
ATOM 1518 C C . ARG A 1 204 ? -7.834 -16.684 2.194 1.00 97.00 204 ARG A C 1
ATOM 1520 O O . ARG A 1 204 ? -8.350 -17.023 1.135 1.00 97.00 204 ARG A O 1
ATOM 1527 N N . ASN A 1 205 ? -8.193 -15.595 2.867 1.00 95.50 205 ASN A N 1
ATOM 1528 C CA . ASN A 1 205 ? -9.255 -14.671 2.481 1.00 95.50 205 ASN A CA 1
ATOM 1529 C C . ASN A 1 205 ? -8.717 -13.276 2.121 1.00 95.50 205 ASN A C 1
ATOM 1531 O O . ASN A 1 205 ? -9.496 -12.333 2.014 1.00 95.50 205 ASN A O 1
ATOM 1535 N N . THR A 1 206 ? -7.403 -13.125 1.952 1.00 96.50 206 THR A N 1
ATOM 1536 C CA . THR A 1 206 ? -6.774 -11.843 1.630 1.00 96.50 206 THR A CA 1
ATOM 1537 C C . THR A 1 206 ? -6.440 -11.761 0.150 1.00 96.50 206 THR A C 1
ATOM 1539 O O . THR A 1 206 ? -5.908 -12.706 -0.430 1.00 96.50 206 THR A O 1
ATOM 1542 N N . THR A 1 207 ? -6.708 -10.599 -0.444 1.00 96.88 207 THR A N 1
ATOM 1543 C CA . THR A 1 207 ? -6.258 -10.230 -1.786 1.00 96.88 207 THR A CA 1
ATOM 1544 C C . THR A 1 207 ? -5.371 -8.993 -1.683 1.00 96.88 207 THR A C 1
ATOM 1546 O O . THR A 1 207 ? -5.758 -7.993 -1.083 1.00 96.88 207 THR A O 1
ATOM 1549 N N . VAL A 1 208 ? -4.183 -9.068 -2.272 1.00 96.81 208 VAL A N 1
ATOM 1550 C CA . VAL A 1 208 ? -3.217 -7.978 -2.400 1.00 96.81 208 VAL A CA 1
ATOM 1551 C C . VAL A 1 208 ? -3.172 -7.566 -3.863 1.00 96.81 208 VAL A C 1
ATOM 1553 O O . VAL A 1 208 ? -2.998 -8.411 -4.742 1.00 96.81 208 VAL A O 1
ATOM 1556 N N . VAL A 1 209 ? -3.314 -6.268 -4.120 1.00 95.81 209 VAL A N 1
ATOM 1557 C CA . VAL A 1 209 ? -3.198 -5.698 -5.463 1.00 95.81 209 VAL A CA 1
ATOM 1558 C C . VAL A 1 209 ? -2.051 -4.694 -5.463 1.00 95.81 209 VAL A C 1
ATOM 1560 O O . VAL A 1 209 ? -2.118 -3.688 -4.761 1.00 95.81 209 VAL A O 1
ATOM 1563 N N . ALA A 1 210 ? -1.000 -4.968 -6.236 1.00 94.12 210 ALA A N 1
ATOM 1564 C CA . ALA A 1 210 ? 0.082 -4.019 -6.477 1.00 94.12 210 ALA A CA 1
ATOM 1565 C C . ALA A 1 210 ? -0.205 -3.251 -7.771 1.00 94.12 210 ALA A C 1
ATOM 1567 O O . ALA A 1 210 ? -0.376 -3.850 -8.838 1.00 94.12 210 ALA A O 1
ATOM 1568 N N . ILE A 1 211 ? -0.279 -1.927 -7.653 1.00 91.81 211 ILE A N 1
ATOM 1569 C CA . ILE A 1 211 ? -0.693 -1.007 -8.713 1.00 91.81 211 ILE A CA 1
ATOM 1570 C C . ILE A 1 211 ? 0.393 0.056 -8.888 1.00 91.81 211 ILE A C 1
ATOM 1572 O O . ILE A 1 211 ? 0.984 0.504 -7.909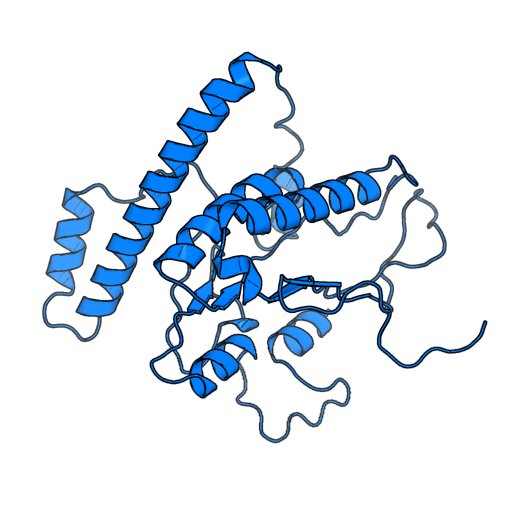 1.00 91.81 211 ILE A O 1
ATOM 1576 N N . SER A 1 212 ? 0.637 0.465 -10.133 1.00 88.06 212 SER A N 1
ATOM 1577 C CA . SER A 1 212 ? 1.544 1.563 -10.478 1.00 88.06 212 SER A CA 1
ATOM 1578 C C . SER A 1 212 ? 0.816 2.598 -11.330 1.00 88.06 212 SER A C 1
ATOM 1580 O O . SER A 1 212 ? -0.000 2.240 -12.182 1.00 88.06 212 SER A O 1
ATOM 1582 N N . GLU A 1 213 ? 1.136 3.876 -11.124 1.00 83.12 213 GLU A N 1
ATOM 1583 C CA . GLU A 1 213 ? 0.595 4.994 -11.908 1.00 83.12 213 GLU A CA 1
ATOM 1584 C C . GLU A 1 213 ? 1.251 5.131 -13.295 1.00 83.12 213 GLU A C 1
ATOM 1586 O O . GLU A 1 213 ? 0.688 5.760 -14.192 1.00 83.12 213 GLU A O 1
ATOM 1591 N N . PHE A 1 214 ? 2.437 4.542 -13.476 1.00 85.25 214 PHE A N 1
ATOM 1592 C CA . PHE A 1 214 ? 3.203 4.593 -14.717 1.00 85.25 214 PHE A CA 1
ATOM 1593 C C . PHE A 1 214 ? 3.810 3.233 -15.073 1.00 85.25 214 PHE A C 1
ATOM 1595 O O . PHE A 1 214 ? 3.973 2.342 -14.231 1.00 85.25 214 PHE A O 1
ATOM 1602 N N . GLY A 1 215 ? 4.164 3.094 -16.347 1.00 86.94 215 GLY A N 1
ATOM 1603 C CA . GLY A 1 215 ? 4.988 2.017 -16.877 1.00 86.94 215 GLY A CA 1
ATOM 1604 C C . GLY A 1 215 ? 6.393 2.484 -17.239 1.00 86.94 215 GLY A C 1
ATOM 1605 O O . GLY A 1 215 ? 6.749 3.650 -17.055 1.00 86.94 215 GLY A O 1
ATOM 1606 N N . ARG A 1 216 ? 7.195 1.591 -17.821 1.00 86.06 216 ARG A N 1
ATOM 1607 C CA . ARG A 1 216 ? 8.491 1.942 -18.424 1.00 86.06 216 ARG A CA 1
ATOM 1608 C C . ARG A 1 216 ? 8.492 1.634 -19.913 1.00 86.06 216 ARG A C 1
ATOM 1610 O O . ARG A 1 216 ? 7.789 0.740 -20.380 1.00 86.06 216 ARG A O 1
ATOM 1617 N N . THR A 1 217 ? 9.276 2.398 -20.658 1.00 88.38 217 THR A N 1
ATOM 1618 C CA . THR A 1 217 ? 9.572 2.103 -22.063 1.00 88.38 217 THR A CA 1
ATOM 1619 C C . THR A 1 217 ? 10.315 0.770 -22.195 1.00 88.38 217 THR A C 1
ATOM 1621 O O . THR A 1 217 ? 11.108 0.400 -21.333 1.00 88.38 217 THR A O 1
ATOM 1624 N N . PHE A 1 218 ? 10.059 0.033 -23.283 1.00 85.19 218 PHE A N 1
ATOM 1625 C CA . PHE A 1 218 ? 10.751 -1.236 -23.552 1.00 85.19 218 PHE A CA 1
ATOM 1626 C C . PHE A 1 218 ? 12.221 -1.031 -23.954 1.00 85.19 218 PHE A C 1
ATOM 1628 O O . PHE A 1 218 ? 13.066 -1.878 -23.684 1.00 85.19 218 PHE A O 1
ATOM 1635 N N . ARG A 1 219 ? 12.530 0.083 -24.631 1.00 88.12 219 ARG A N 1
ATOM 1636 C CA . ARG A 1 219 ? 13.890 0.411 -25.077 1.00 88.12 219 ARG A CA 1
ATOM 1637 C C . ARG A 1 219 ? 14.635 1.184 -23.996 1.00 88.12 219 ARG A C 1
ATOM 1639 O O . ARG A 1 219 ? 14.077 2.103 -23.407 1.00 88.12 219 ARG A O 1
ATOM 1646 N N . GLU A 1 220 ? 15.903 0.835 -23.804 1.00 87.38 220 GLU A N 1
ATOM 1647 C CA . GLU A 1 220 ? 16.819 1.586 -22.947 1.00 87.38 220 GLU A CA 1
ATOM 1648 C C . GLU A 1 220 ? 17.043 3.007 -23.505 1.00 87.38 220 GLU A C 1
ATOM 1650 O O . GLU A 1 220 ? 17.168 3.197 -24.719 1.00 87.38 220 GLU A O 1
ATOM 1655 N N . ASN A 1 221 ? 17.078 4.003 -22.620 1.00 82.38 221 ASN A N 1
ATOM 1656 C CA . ASN A 1 221 ? 17.397 5.392 -22.933 1.00 82.38 221 ASN A CA 1
ATOM 1657 C C . ASN A 1 221 ? 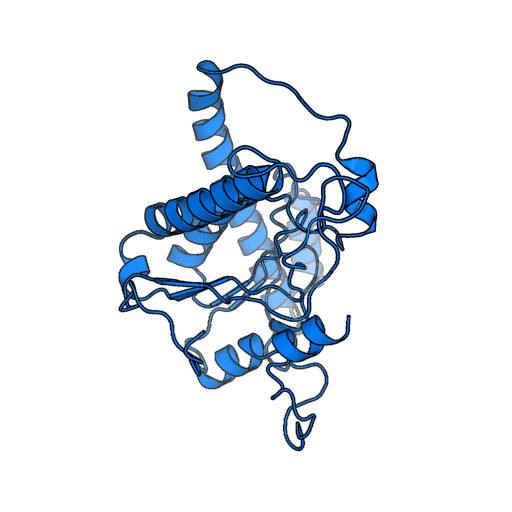18.922 5.626 -22.961 1.00 82.38 221 ASN A C 1
ATOM 1659 O O . ASN A 1 221 ? 19.724 4.773 -22.581 1.00 82.38 221 ASN A O 1
ATOM 1663 N N . GLY A 1 222 ? 19.350 6.825 -23.369 1.00 80.00 222 GLY A N 1
ATOM 1664 C CA . GLY A 1 222 ? 20.776 7.169 -23.499 1.00 80.00 222 GLY A CA 1
ATOM 1665 C C . GLY A 1 222 ? 21.583 7.139 -22.190 1.00 80.00 222 GLY A C 1
ATOM 1666 O O . GLY A 1 222 ? 22.808 7.217 -22.221 1.00 80.00 222 GLY A O 1
ATOM 1667 N N . THR A 1 223 ? 20.917 7.014 -21.039 1.00 77.44 223 THR A N 1
ATOM 1668 C CA . THR A 1 223 ? 21.527 6.981 -19.701 1.00 77.44 223 THR A CA 1
ATOM 1669 C C . THR A 1 223 ? 21.540 5.587 -19.067 1.00 77.44 223 THR A C 1
ATOM 1671 O O . THR A 1 223 ? 21.721 5.453 -17.852 1.00 77.44 223 THR A O 1
ATOM 1674 N N . ARG A 1 224 ? 21.374 4.534 -19.877 1.00 76.81 224 ARG A N 1
ATOM 1675 C CA . ARG A 1 224 ? 21.299 3.135 -19.421 1.00 76.81 224 ARG A CA 1
ATOM 1676 C C . ARG A 1 224 ? 20.165 2.877 -18.422 1.00 76.81 224 ARG A C 1
ATOM 1678 O O . ARG A 1 224 ? 20.315 2.129 -17.453 1.00 76.81 224 ARG A O 1
ATOM 1685 N N . GLY A 1 225 ? 19.056 3.585 -18.595 1.00 83.06 225 GLY A N 1
ATOM 1686 C CA . GLY A 1 225 ? 17.803 3.370 -17.879 1.00 83.06 225 GLY A CA 1
ATOM 1687 C C . GLY A 1 225 ? 16.645 3.288 -18.864 1.00 83.06 225 GLY A C 1
ATOM 1688 O O . GLY A 1 225 ? 16.847 3.030 -20.042 1.00 83.06 225 GLY A O 1
ATOM 1689 N N . THR A 1 226 ? 15.425 3.520 -18.408 1.00 86.06 226 THR A N 1
ATOM 1690 C CA . THR A 1 226 ? 14.234 3.582 -19.271 1.00 86.06 226 THR A CA 1
ATOM 1691 C C . THR A 1 226 ? 13.497 4.877 -19.000 1.00 86.06 226 THR A C 1
ATOM 1693 O O . THR A 1 226 ? 13.612 5.403 -17.901 1.00 86.06 226 THR A O 1
ATOM 1696 N N . ASP A 1 227 ? 12.733 5.387 -19.958 1.00 87.44 227 ASP A N 1
ATOM 1697 C CA . ASP A 1 227 ? 11.835 6.528 -19.732 1.00 87.44 227 ASP A CA 1
ATOM 1698 C C . ASP A 1 227 ? 10.443 6.056 -19.280 1.00 87.44 227 ASP A C 1
ATOM 1700 O O . ASP A 1 227 ? 10.139 4.854 -19.302 1.00 87.44 227 ASP A O 1
ATOM 1704 N N . HIS A 1 228 ? 9.578 6.999 -18.894 1.00 87.19 228 HIS A N 1
ATOM 1705 C CA . HIS A 1 228 ? 8.175 6.723 -18.572 1.00 87.19 228 HIS A CA 1
ATOM 1706 C C . HIS A 1 228 ? 7.437 6.119 -19.769 1.00 87.19 228 HIS A C 1
ATOM 1708 O O . HIS A 1 228 ? 7.496 6.623 -20.888 1.00 87.19 228 HIS A O 1
ATOM 1714 N N . GLY A 1 229 ? 6.734 5.020 -19.517 1.00 84.44 229 GLY A N 1
ATOM 1715 C CA . GLY A 1 229 ? 5.893 4.321 -20.478 1.00 84.44 229 GLY A CA 1
ATOM 1716 C C . GLY A 1 229 ? 4.428 4.345 -20.057 1.00 84.44 229 GLY A C 1
ATOM 1717 O O . GLY A 1 229 ? 4.097 4.527 -18.887 1.00 84.44 229 GLY A O 1
ATOM 1718 N N . HIS A 1 230 ? 3.545 4.127 -21.028 1.00 81.44 230 HIS A N 1
ATOM 1719 C CA . HIS A 1 230 ? 2.097 4.135 -20.811 1.00 81.44 230 HIS A CA 1
ATOM 1720 C C . HIS A 1 230 ? 1.551 2.754 -20.406 1.00 81.44 230 HIS A C 1
ATOM 1722 O O . HIS A 1 230 ? 0.512 2.671 -19.761 1.00 81.44 230 HIS A O 1
ATOM 1728 N N . GLY A 1 231 ? 2.238 1.668 -20.780 1.00 80.81 231 GLY A N 1
ATOM 1729 C CA . GLY A 1 231 ? 1.824 0.298 -20.471 1.00 80.81 231 GLY A CA 1
ATOM 1730 C C . GLY A 1 231 ? 2.336 -0.165 -19.110 1.00 80.81 231 GLY A C 1
ATOM 1731 O O . GLY A 1 231 ? 3.528 -0.062 -18.835 1.00 80.81 231 GLY A O 1
ATOM 1732 N N . THR A 1 232 ? 1.451 -0.707 -18.277 1.00 84.25 232 THR A N 1
ATOM 1733 C CA . THR A 1 232 ? 1.790 -1.251 -16.956 1.00 84.25 232 THR A CA 1
ATOM 1734 C C . THR A 1 232 ? 1.090 -2.587 -16.717 1.00 84.25 232 THR A C 1
ATOM 1736 O O . THR A 1 232 ? 0.222 -2.993 -17.489 1.00 84.25 232 THR A O 1
ATOM 1739 N N . VAL A 1 233 ? 1.476 -3.274 -15.646 1.00 87.25 233 VAL A N 1
ATOM 1740 C CA . VAL A 1 233 ? 0.836 -4.504 -15.175 1.00 87.25 233 VAL A CA 1
ATOM 1741 C C . VAL A 1 233 ? 0.404 -4.313 -13.731 1.00 87.25 233 VAL A C 1
ATOM 1743 O O . VAL A 1 233 ? 1.146 -3.755 -12.926 1.00 87.25 233 VAL A O 1
ATOM 1746 N N . TYR A 1 234 ? -0.788 -4.794 -13.392 1.00 90.75 234 TYR A N 1
ATOM 1747 C CA . TYR A 1 234 ? -1.214 -4.906 -12.000 1.00 90.75 234 TYR A CA 1
ATOM 1748 C C . TYR A 1 234 ? -1.003 -6.335 -11.539 1.00 90.75 234 TYR A C 1
ATOM 1750 O O . TYR A 1 234 ? -1.345 -7.285 -12.248 1.00 90.75 234 TYR A O 1
ATOM 1758 N N . TRP A 1 235 ? -0.419 -6.495 -10.358 1.00 92.94 235 TRP A N 1
ATOM 1759 C CA . TRP A 1 235 ? -0.218 -7.814 -9.774 1.00 92.94 235 TRP A CA 1
ATOM 1760 C C . TRP A 1 235 ? -1.309 -8.075 -8.758 1.00 92.94 235 TRP A C 1
ATOM 1762 O O . TRP A 1 235 ? -1.537 -7.262 -7.866 1.00 92.94 235 TRP A O 1
ATOM 1772 N N . VAL A 1 236 ? -1.966 -9.221 -8.891 1.00 95.25 236 VAL A N 1
ATOM 1773 C CA . VAL A 1 236 ? -2.985 -9.680 -7.952 1.00 95.25 236 VAL A CA 1
ATOM 1774 C C . VAL A 1 236 ? -2.471 -10.956 -7.300 1.00 95.25 236 VAL A C 1
ATOM 1776 O O . VAL A 1 236 ? -2.239 -11.958 -7.975 1.00 95.25 236 VAL A O 1
ATOM 1779 N N . ALA A 1 237 ? -2.284 -10.905 -5.987 1.00 94.62 237 ALA A N 1
ATOM 1780 C CA . ALA A 1 237 ? -1.843 -12.016 -5.154 1.00 94.62 237 ALA A CA 1
ATOM 1781 C C . ALA A 1 237 ? -2.848 -12.246 -4.019 1.00 94.62 237 ALA A C 1
ATOM 1783 O O . ALA A 1 237 ? -3.649 -11.370 -3.704 1.00 94.62 237 ALA A O 1
ATOM 1784 N N . GLY A 1 238 ? -2.839 -13.424 -3.404 1.00 95.50 238 GLY A N 1
ATOM 1785 C CA . GLY A 1 238 ? -3.755 -13.731 -2.304 1.00 95.50 238 GLY A CA 1
ATOM 1786 C C . GLY A 1 238 ? -4.042 -15.216 -2.168 1.00 95.50 238 GLY A C 1
ATOM 1787 O O . GLY A 1 238 ? -3.934 -15.962 -3.142 1.00 95.50 238 GLY A O 1
ATOM 1788 N N . GLY A 1 239 ? -4.445 -15.658 -0.976 1.00 94.88 239 GLY A N 1
ATOM 1789 C CA . GLY A 1 239 ? -4.763 -17.067 -0.726 1.00 94.88 239 GLY A CA 1
ATOM 1790 C C . GLY A 1 239 ? -6.030 -17.555 -1.440 1.00 94.88 239 GLY A C 1
ATOM 1791 O O . GLY A 1 239 ? -6.181 -18.752 -1.676 1.00 94.88 239 GLY A O 1
ATOM 1792 N N . ASN A 1 240 ? -6.918 -16.637 -1.830 1.00 92.81 240 ASN A N 1
ATOM 1793 C CA . ASN A 1 240 ? -8.123 -16.914 -2.620 1.00 92.81 240 ASN A CA 1
ATOM 1794 C C . ASN A 1 240 ? -7.944 -16.655 -4.130 1.00 92.81 240 ASN A C 1
ATOM 1796 O O . ASN A 1 240 ? -8.881 -16.865 -4.906 1.00 92.81 240 ASN A O 1
ATOM 1800 N N . VAL A 1 241 ? -6.762 -16.211 -4.566 1.00 93.69 241 VAL A N 1
ATOM 1801 C CA . VAL A 1 241 ? -6.493 -15.867 -5.965 1.00 93.69 241 VAL A CA 1
ATOM 1802 C C . VAL A 1 241 ? -6.029 -17.108 -6.724 1.00 93.69 241 VAL A C 1
ATOM 1804 O O . VAL A 1 241 ? -5.028 -17.735 -6.387 1.00 93.69 241 VAL A O 1
ATOM 1807 N N . ARG A 1 242 ? -6.734 -17.457 -7.808 1.00 91.56 242 ARG A N 1
ATOM 1808 C CA . ARG A 1 242 ? -6.314 -18.518 -8.743 1.00 91.56 242 ARG A CA 1
ATOM 1809 C C . ARG A 1 242 ? -5.193 -17.997 -9.652 1.00 91.56 242 ARG A C 1
ATOM 1811 O O . ARG A 1 242 ? -5.461 -17.594 -10.784 1.00 91.56 242 ARG A O 1
ATOM 1818 N N . GLY A 1 243 ? -3.975 -17.953 -9.111 1.00 89.75 243 GLY A N 1
ATOM 1819 C CA . GLY A 1 243 ? -2.778 -17.418 -9.768 1.00 89.75 243 GLY A CA 1
ATOM 1820 C C . GLY A 1 243 ? -2.308 -18.205 -11.001 1.00 89.75 243 GLY A C 1
ATOM 1821 O O . GLY A 1 243 ? -2.972 -19.131 -11.465 1.00 89.75 243 GLY A O 1
ATOM 1822 N N . GLY A 1 244 ? -1.147 -17.816 -11.543 1.00 88.56 244 GLY A N 1
ATOM 1823 C CA . GLY A 1 244 ? -0.555 -18.436 -12.740 1.00 88.56 244 GLY A CA 1
ATOM 1824 C C . GLY A 1 244 ? -1.232 -18.036 -14.054 1.00 88.56 244 GLY A C 1
ATOM 1825 O O . GLY A 1 244 ? -1.164 -18.769 -15.037 1.00 88.56 244 GLY A O 1
ATOM 1826 N N . ARG A 1 245 ? -1.933 -16.896 -14.069 1.00 89.94 245 ARG A N 1
ATOM 1827 C CA . ARG A 1 245 ? -2.733 -16.432 -15.206 1.00 89.94 245 ARG A CA 1
ATOM 1828 C C . ARG A 1 245 ? -2.416 -14.978 -15.523 1.00 89.94 245 ARG A C 1
ATOM 1830 O O . ARG A 1 245 ? -2.276 -14.168 -14.614 1.00 89.94 245 ARG A O 1
ATOM 1837 N N . ILE A 1 246 ? -2.389 -14.659 -16.812 1.00 90.44 246 ILE A N 1
ATOM 1838 C CA . ILE A 1 246 ? -2.422 -13.285 -17.316 1.00 90.44 246 ILE A CA 1
ATOM 1839 C C . ILE A 1 246 ? -3.860 -13.015 -17.757 1.00 90.44 246 ILE A C 1
ATOM 1841 O O . ILE A 1 246 ? -4.438 -13.803 -18.508 1.00 90.44 246 ILE A O 1
ATOM 1845 N N . VAL A 1 247 ? -4.452 -11.934 -17.254 1.00 88.88 247 VAL A N 1
ATOM 1846 C CA . VAL A 1 247 ? -5.828 -11.522 -17.562 1.00 88.88 247 VAL A CA 1
ATOM 1847 C C . VAL A 1 247 ? -5.782 -10.207 -18.333 1.00 88.88 247 VAL A C 1
ATOM 1849 O O . VAL A 1 247 ? -4.966 -9.345 -18.022 1.00 88.88 247 VAL A O 1
ATOM 1852 N N . GLY A 1 248 ? -6.657 -10.068 -19.325 1.00 86.81 248 GLY A N 1
ATOM 1853 C CA . GLY A 1 248 ? -6.719 -8.916 -20.222 1.00 86.81 248 GLY A CA 1
ATOM 1854 C C . GLY A 1 248 ? -6.823 -9.362 -21.676 1.00 86.81 248 GLY A C 1
ATOM 1855 O O . GLY A 1 248 ? -6.667 -10.547 -21.979 1.00 86.81 248 GLY A O 1
ATOM 1856 N N . GLU A 1 249 ? -7.105 -8.415 -22.564 1.00 84.56 249 GLU A N 1
ATOM 1857 C CA . GLU A 1 249 ? -7.009 -8.647 -24.002 1.00 84.56 249 GLU A CA 1
ATOM 1858 C C . GLU A 1 249 ? -5.553 -8.965 -24.355 1.00 84.56 249 GLU A C 1
ATOM 1860 O O . GLU A 1 249 ? -4.634 -8.232 -23.987 1.00 84.56 249 GLU A O 1
ATOM 1865 N N . GLN A 1 250 ? -5.339 -10.095 -25.023 1.00 81.62 250 GLN A N 1
ATOM 1866 C CA . GLN A 1 250 ? -4.018 -10.518 -25.466 1.00 81.62 250 GLN A CA 1
ATOM 1867 C C . GLN A 1 250 ? -3.989 -10.467 -26.985 1.00 81.62 250 GLN A C 1
ATOM 1869 O O . GLN A 1 250 ? -4.809 -11.098 -27.650 1.00 81.62 250 GLN A O 1
ATOM 1874 N N . VAL A 1 251 ? -3.027 -9.723 -27.521 1.00 79.12 251 VAL A N 1
ATOM 1875 C CA . VAL A 1 251 ? -2.746 -9.687 -28.953 1.00 79.12 251 VAL A CA 1
ATOM 1876 C C . VAL A 1 251 ? -1.599 -10.655 -29.210 1.00 79.12 251 VAL A C 1
ATOM 1878 O O . VAL A 1 251 ? -0.569 -10.578 -28.542 1.00 79.12 251 VAL A O 1
ATOM 1881 N N . ALA A 1 252 ? -1.780 -11.585 -30.147 1.00 78.38 252 ALA A N 1
ATOM 1882 C CA . ALA A 1 252 ? -0.681 -12.424 -30.608 1.00 78.38 252 ALA A CA 1
ATOM 1883 C C . ALA A 1 252 ? 0.338 -11.539 -31.343 1.00 78.38 252 ALA A C 1
ATOM 1885 O O . ALA A 1 252 ? -0.042 -10.808 -32.260 1.00 78.38 252 ALA A O 1
ATOM 1886 N N . VAL A 1 253 ? 1.599 -11.590 -30.911 1.00 61.59 253 VAL A N 1
ATOM 1887 C CA . VAL A 1 253 ? 2.720 -10.829 -31.486 1.00 61.59 253 VAL A CA 1
ATOM 1888 C C . VAL A 1 253 ? 3.680 -11.781 -32.175 1.00 61.59 253 VAL A C 1
ATOM 1890 O O . VAL A 1 253 ? 3.962 -12.844 -31.574 1.00 61.59 253 VAL A O 1
#